Protein AF-A0A831M5L4-F1 (afdb_monomer)

Mean predicted aligned error: 10.12 Å

Radius of gyration: 28.24 Å; Cα contacts (8 Å, |Δi|>4): 561; chains: 1; bounding box: 75×57×78 Å

Sequence (364 aa):
MGEDRDRFRRRAATGAALALAFAATWIALSLTDDRPGWLTVWAPEAAAVGRPLEVRVRLGGSIEATEINCTLHRANSERKGWGFLSSSGPSRPAAGGETHVFLFDVPEREDTAYAFALVFLSPTGSWGQATRAATAKYIPVVGATEAPSSALQRTRVYRYPTPAEEVRRRSKARPAGPRKGPSAWIHPALAALLLAGAALCVANGVRERAAGLPPGGAGERAAWLALAAVMAAGAVFELAGIAGRFASWARQMAEARGVYELRRPVQKGLMAAAAAASLGLFLLFMRSVRRPGPHRALWWTGIGVAAYTAVSFVSVVSFHAVDVARSLAWHGLSPVDAVRGAGAAVAFSGTLASLLGKARRRAT

pLDDT: mean 82.8, std 13.37, range [49.25, 98.31]

Solvent-accessible surface area (backbone atoms only — not comparable to full-atom values): 18856 Å² total; per-residue (Å²): 120,68,66,61,53,55,52,48,52,51,51,51,50,51,52,49,52,38,50,49,51,23,50,53,50,46,49,54,59,52,72,67,52,68,50,58,80,59,50,48,42,27,30,35,75,36,39,25,32,80,37,79,40,60,36,38,38,32,34,27,78,87,48,73,88,28,14,33,34,55,34,36,28,31,17,26,86,86,70,42,79,73,43,87,66,35,62,48,68,79,50,40,84,35,55,42,59,41,72,48,80,37,53,28,66,33,74,84,56,89,69,52,36,22,34,30,45,40,38,33,33,11,82,80,40,42,69,82,56,25,79,45,35,31,31,42,54,77,22,42,45,44,58,65,86,54,84,52,57,80,62,67,37,83,46,56,58,39,58,38,83,26,53,61,53,47,50,54,48,56,71,65,44,66,78,81,60,78,79,71,58,75,42,84,60,54,41,54,51,50,19,52,45,22,40,52,27,16,53,39,18,42,52,50,26,51,51,51,62,75,65,69,58,61,86,82,46,58,61,56,32,52,50,28,43,50,52,16,53,52,27,40,52,49,17,51,41,39,67,66,48,43,52,61,54,50,36,51,49,53,50,51,56,29,52,75,65,64,38,56,77,56,39,59,69,53,45,47,48,52,49,26,50,49,54,26,48,51,49,46,52,49,50,51,51,55,60,74,54,74,60,71,60,97,49,42,27,62,51,41,20,51,51,9,48,51,46,22,51,50,50,53,49,59,60,35,73,62,41,73,69,54,54,50,43,47,68,57,45,57,97,43,44,20,60,62,57,50,50,30,46,50,13,40,49,40,17,26,52,14,33,50,51,44,51,52,56,54,53,54,66,73,77,110

Structure (mmCIF, N/CA/C/O backbone):
data_AF-A0A831M5L4-F1
#
_entry.id   AF-A0A831M5L4-F1
#
loop_
_atom_site.group_PDB
_atom_site.id
_atom_site.type_symbol
_atom_site.label_atom_id
_atom_site.label_alt_id
_atom_site.label_comp_id
_atom_site.label_asym_id
_atom_site.label_entity_id
_atom_site.label_seq_id
_atom_site.pdbx_PDB_ins_code
_atom_site.Cartn_x
_atom_site.Cartn_y
_atom_site.Cartn_z
_atom_site.occupancy
_atom_site.B_iso_or_equiv
_atom_site.auth_seq_id
_atom_site.auth_comp_id
_atom_site.auth_asym_id
_atom_site.auth_atom_id
_atom_site.pdbx_PDB_model_num
ATOM 1 N N . MET A 1 1 ? 33.345 -32.756 -19.168 1.00 66.62 1 MET A N 1
ATOM 2 C CA . MET A 1 1 ? 32.847 -32.752 -17.768 1.00 66.62 1 MET A CA 1
ATOM 3 C C . MET A 1 1 ? 32.861 -31.371 -17.084 1.00 66.62 1 MET A C 1
ATOM 5 O O . MET A 1 1 ? 31.976 -31.114 -16.278 1.00 66.62 1 MET A O 1
ATOM 9 N N . GLY A 1 2 ? 33.813 -30.465 -17.369 1.00 78.81 2 GLY A N 1
ATOM 10 C CA . GLY A 1 2 ? 33.863 -29.130 -16.732 1.00 78.81 2 GLY A CA 1
ATOM 11 C C . GLY A 1 2 ? 32.751 -28.153 -17.154 1.00 78.81 2 GLY A C 1
ATOM 12 O O . GLY A 1 2 ? 32.208 -27.433 -16.319 1.00 78.81 2 GLY A O 1
ATOM 13 N N . GLU A 1 3 ? 32.345 -28.175 -18.426 1.00 74.19 3 GLU A N 1
ATOM 14 C CA . GLU A 1 3 ? 31.381 -27.206 -18.969 1.00 74.19 3 GLU A CA 1
ATOM 15 C C . GLU A 1 3 ? 29.958 -27.367 -18.397 1.00 74.19 3 GLU A C 1
ATOM 17 O O . GLU A 1 3 ? 29.286 -26.372 -18.101 1.00 74.19 3 GLU A O 1
ATOM 22 N N . ASP A 1 4 ? 29.518 -28.607 -18.159 1.00 81.94 4 ASP A N 1
ATOM 23 C CA . ASP A 1 4 ? 28.218 -28.892 -17.539 1.00 81.94 4 ASP A CA 1
ATOM 24 C C . ASP A 1 4 ? 28.169 -28.445 -16.077 1.00 81.94 4 ASP A C 1
ATOM 26 O O . ASP A 1 4 ? 27.183 -27.837 -15.649 1.00 81.94 4 ASP A O 1
ATOM 30 N N . ARG A 1 5 ? 29.263 -28.640 -15.325 1.00 81.00 5 ARG A N 1
ATOM 31 C CA . ARG A 1 5 ? 29.395 -28.131 -13.950 1.00 81.00 5 ARG A CA 1
ATOM 32 C C . ARG A 1 5 ? 29.294 -26.607 -13.906 1.00 81.00 5 ARG A C 1
ATOM 34 O O . ARG A 1 5 ? 28.573 -26.070 -13.065 1.00 81.00 5 ARG A O 1
ATOM 41 N N . ASP A 1 6 ? 29.932 -25.899 -14.833 1.00 71.38 6 ASP A N 1
ATOM 42 C CA . ASP A 1 6 ? 29.866 -24.435 -14.891 1.00 71.38 6 ASP A CA 1
ATOM 43 C C . ASP A 1 6 ? 28.509 -23.908 -15.366 1.00 71.38 6 ASP A C 1
ATOM 45 O O . ASP A 1 6 ? 28.073 -22.821 -14.970 1.00 71.38 6 ASP A O 1
ATOM 49 N N . ARG A 1 7 ? 27.819 -24.644 -16.240 1.00 69.00 7 ARG A N 1
ATOM 50 C CA . ARG A 1 7 ? 26.459 -24.311 -16.678 1.00 69.00 7 ARG A CA 1
ATOM 51 C C . ARG A 1 7 ? 25.465 -24.492 -15.533 1.00 69.00 7 ARG A C 1
ATOM 53 O O . ARG A 1 7 ? 24.635 -23.605 -15.318 1.00 69.00 7 ARG A O 1
ATOM 60 N N . PHE A 1 8 ? 25.597 -25.583 -14.781 1.00 83.88 8 PHE A N 1
ATOM 61 C CA . PHE A 1 8 ? 24.804 -25.866 -13.590 1.00 83.88 8 PHE A CA 1
ATOM 62 C C . PHE A 1 8 ? 25.030 -24.814 -12.498 1.00 83.88 8 PHE A C 1
ATOM 64 O O . PHE A 1 8 ? 24.071 -24.174 -12.073 1.00 83.88 8 PHE A O 1
ATOM 71 N N . ARG A 1 9 ? 26.290 -24.527 -12.133 1.00 80.31 9 ARG A N 1
ATOM 72 C CA . ARG A 1 9 ? 26.647 -23.490 -11.142 1.00 80.31 9 ARG A CA 1
ATOM 73 C C . ARG A 1 9 ? 26.061 -22.124 -11.489 1.00 80.31 9 ARG A C 1
ATOM 75 O O . ARG A 1 9 ? 25.525 -21.439 -10.624 1.00 80.31 9 ARG A O 1
ATOM 82 N N . ARG A 1 10 ? 26.100 -21.737 -12.767 1.00 69.12 10 ARG A N 1
ATOM 83 C CA . ARG A 1 10 ? 25.532 -20.462 -13.229 1.00 69.12 10 ARG A CA 1
ATOM 84 C C . ARG A 1 10 ? 24.006 -20.424 -13.145 1.00 69.12 10 ARG A C 1
ATOM 86 O O . ARG A 1 10 ? 23.463 -19.402 -12.747 1.00 69.12 10 ARG A O 1
ATOM 93 N N . ARG A 1 11 ? 23.315 -21.514 -13.501 1.00 70.75 11 ARG A N 1
ATOM 94 C CA . ARG A 1 11 ? 21.852 -21.616 -13.347 1.00 70.75 11 ARG A CA 1
ATOM 95 C C . ARG A 1 11 ? 21.446 -21.588 -11.873 1.00 70.75 11 ARG A C 1
ATOM 97 O O . ARG A 1 11 ? 20.527 -20.854 -11.529 1.00 70.75 11 ARG A O 1
ATOM 104 N N . ALA A 1 12 ? 22.174 -22.309 -11.021 1.00 81.31 12 ALA A N 1
ATOM 105 C CA . ALA A 1 12 ? 21.965 -22.308 -9.578 1.00 81.31 12 ALA A CA 1
ATOM 106 C C . ALA A 1 12 ? 22.158 -20.905 -8.979 1.00 81.31 12 ALA A C 1
ATOM 108 O O . ALA A 1 12 ? 21.299 -20.441 -8.237 1.00 81.31 12 ALA A O 1
ATOM 109 N N . ALA A 1 13 ? 23.214 -20.184 -9.370 1.00 72.44 13 ALA A N 1
ATOM 110 C CA . ALA A 1 13 ? 23.455 -18.813 -8.918 1.00 72.44 13 ALA A CA 1
ATOM 111 C C . ALA A 1 13 ? 22.344 -17.837 -9.354 1.00 72.44 13 ALA A C 1
ATOM 113 O O . ALA A 1 13 ? 21.891 -17.025 -8.552 1.00 72.44 13 ALA A O 1
ATOM 114 N N . THR A 1 14 ? 21.864 -17.928 -10.601 1.00 67.00 14 THR A N 1
ATOM 115 C CA . THR A 1 14 ? 20.721 -17.123 -11.066 1.00 67.00 14 THR A CA 1
ATOM 116 C C . THR A 1 14 ? 19.445 -17.465 -10.299 1.00 67.00 14 THR A C 1
ATOM 118 O O . THR A 1 14 ? 18.758 -16.556 -9.845 1.00 67.00 14 THR A O 1
ATOM 121 N N . GLY A 1 15 ? 19.147 -18.753 -10.104 1.00 71.94 15 GLY A N 1
ATOM 122 C CA . GLY A 1 15 ? 18.001 -19.190 -9.304 1.00 71.94 15 GLY A CA 1
ATOM 123 C C . GLY A 1 15 ? 18.062 -18.667 -7.867 1.00 71.94 15 GLY A C 1
ATOM 124 O O . GLY A 1 15 ? 17.083 -18.110 -7.378 1.00 71.94 15 GLY A O 1
ATOM 125 N N . ALA A 1 16 ? 19.231 -18.752 -7.226 1.00 78.50 16 ALA A N 1
ATOM 126 C CA . ALA A 1 16 ? 19.455 -18.231 -5.880 1.00 78.50 16 ALA A CA 1
ATOM 127 C C . ALA A 1 16 ? 19.271 -16.706 -5.805 1.00 78.50 16 ALA A C 1
ATOM 129 O O . ALA A 1 16 ? 18.604 -16.219 -4.897 1.00 78.50 16 ALA A O 1
ATOM 130 N N . ALA A 1 17 ? 19.791 -15.947 -6.776 1.00 65.38 17 ALA A N 1
ATOM 131 C CA . ALA A 1 17 ? 19.616 -14.495 -6.825 1.00 65.38 17 ALA A CA 1
ATOM 132 C C . ALA A 1 17 ? 18.136 -14.087 -6.960 1.00 65.38 17 ALA A C 1
ATOM 134 O O . ALA A 1 17 ? 17.686 -13.162 -6.286 1.00 65.38 17 ALA A O 1
ATOM 135 N N . LEU A 1 18 ? 17.366 -14.801 -7.788 1.00 62.22 18 LEU A N 1
ATOM 136 C CA . LEU A 1 18 ? 15.925 -14.578 -7.943 1.00 62.22 18 LEU A CA 1
ATOM 137 C C . LEU A 1 18 ? 15.154 -14.907 -6.659 1.00 62.22 18 LEU A C 1
ATOM 139 O O . LEU A 1 18 ? 14.299 -14.126 -6.242 1.00 62.22 18 LEU A O 1
ATOM 143 N N . ALA A 1 19 ? 15.489 -16.023 -6.006 1.00 71.25 19 ALA A N 1
ATOM 144 C CA . ALA A 1 19 ? 14.887 -16.416 -4.735 1.00 71.25 19 ALA A CA 1
ATOM 145 C C . ALA A 1 19 ? 15.197 -15.408 -3.615 1.00 71.25 19 ALA A C 1
ATOM 147 O O . ALA A 1 19 ? 14.300 -15.035 -2.861 1.00 71.25 19 ALA A O 1
ATOM 148 N N . LEU A 1 20 ? 16.435 -14.905 -3.542 1.00 71.38 20 LEU A N 1
ATOM 149 C CA . LEU A 1 20 ? 16.836 -13.875 -2.580 1.00 71.38 20 LEU A CA 1
ATOM 150 C C . LEU A 1 20 ? 16.114 -12.548 -2.829 1.00 71.38 20 LEU A C 1
ATOM 152 O O . LEU A 1 20 ? 15.620 -11.946 -1.881 1.00 71.38 20 LEU 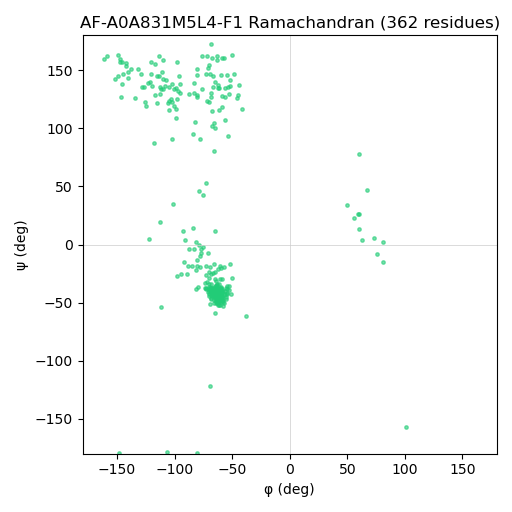A O 1
ATOM 156 N N . ALA A 1 21 ? 16.000 -12.106 -4.085 1.00 62.69 21 ALA A N 1
ATOM 157 C CA . ALA A 1 21 ? 15.259 -10.892 -4.426 1.00 62.69 21 ALA A CA 1
ATOM 158 C C . ALA A 1 21 ? 13.772 -11.011 -4.055 1.00 62.69 21 ALA A C 1
ATOM 160 O O . ALA A 1 21 ? 13.192 -10.074 -3.496 1.00 62.69 21 ALA A O 1
ATOM 161 N N . PHE A 1 22 ? 13.173 -12.180 -4.306 1.00 71.88 22 PHE A N 1
ATOM 162 C CA . PHE A 1 22 ? 11.810 -12.478 -3.884 1.00 71.88 22 PHE A CA 1
ATOM 163 C C . PHE A 1 22 ? 11.675 -12.416 -2.356 1.00 71.88 22 PHE A C 1
ATOM 165 O O . PHE A 1 22 ? 10.830 -11.683 -1.842 1.00 71.88 22 PHE A O 1
ATOM 172 N N . ALA A 1 23 ? 12.536 -13.133 -1.628 1.00 71.88 23 ALA A N 1
ATOM 173 C CA . ALA A 1 23 ? 12.504 -13.208 -0.171 1.00 71.88 23 ALA A CA 1
ATOM 174 C C . ALA A 1 23 ? 12.737 -11.840 0.486 1.00 71.88 23 ALA A C 1
ATOM 176 O O . ALA A 1 23 ? 11.981 -11.453 1.372 1.00 71.88 23 ALA A O 1
ATOM 177 N N . ALA A 1 24 ? 13.724 -11.071 0.019 1.00 65.69 24 ALA A N 1
ATOM 178 C CA . ALA A 1 24 ? 14.010 -9.731 0.523 1.00 65.69 24 ALA A CA 1
ATOM 179 C C . ALA A 1 24 ? 12.817 -8.786 0.323 1.00 65.69 24 ALA A C 1
ATOM 181 O O . ALA A 1 24 ? 12.427 -8.074 1.248 1.00 65.69 24 ALA A O 1
ATOM 182 N N . THR A 1 25 ? 12.185 -8.830 -0.854 1.00 62.31 25 THR A N 1
ATOM 183 C CA . THR A 1 25 ? 10.980 -8.038 -1.142 1.00 62.31 25 THR A CA 1
ATOM 184 C C . THR A 1 25 ? 9.815 -8.468 -0.248 1.00 62.31 25 THR A C 1
ATOM 186 O O . THR A 1 25 ? 9.129 -7.625 0.329 1.00 62.31 25 THR A O 1
ATOM 189 N N . TRP A 1 26 ? 9.608 -9.775 -0.073 1.00 69.62 26 TRP A N 1
ATOM 190 C CA . TRP A 1 26 ? 8.568 -10.317 0.800 1.00 69.62 26 TRP A CA 1
ATOM 191 C C . TRP A 1 26 ? 8.758 -9.904 2.265 1.00 69.62 26 TRP A C 1
ATOM 193 O O . TRP A 1 26 ? 7.798 -9.481 2.917 1.00 69.62 26 TRP A O 1
ATOM 203 N N . ILE A 1 27 ? 9.989 -9.995 2.777 1.00 66.62 27 ILE A N 1
ATOM 204 C CA . ILE A 1 27 ? 10.351 -9.584 4.137 1.00 66.62 27 ILE A CA 1
ATOM 205 C C . ILE A 1 27 ? 10.120 -8.084 4.301 1.00 66.62 27 ILE A C 1
ATOM 207 O O . ILE A 1 27 ? 9.400 -7.695 5.215 1.00 66.62 27 ILE A O 1
ATOM 211 N N . ALA A 1 28 ? 10.630 -7.248 3.393 1.00 64.44 28 ALA A N 1
ATOM 212 C CA . ALA A 1 28 ? 10.426 -5.801 3.444 1.00 64.44 28 ALA A CA 1
ATOM 213 C C . ALA A 1 28 ? 8.932 -5.438 3.489 1.00 64.44 28 ALA A C 1
ATOM 215 O O . ALA A 1 28 ? 8.499 -4.684 4.357 1.00 64.44 28 ALA A O 1
ATOM 216 N N . LEU A 1 29 ? 8.114 -6.055 2.629 1.00 60.94 29 LEU A N 1
ATOM 217 C CA . LEU A 1 29 ? 6.664 -5.841 2.607 1.00 60.94 29 LEU A CA 1
ATOM 218 C C . LEU A 1 29 ? 5.954 -6.367 3.865 1.00 60.94 29 LEU A C 1
ATOM 220 O O . LEU A 1 29 ? 4.847 -5.927 4.189 1.00 60.94 29 LEU A O 1
ATOM 224 N N . SER A 1 30 ? 6.541 -7.342 4.554 1.00 65.56 30 SER A N 1
ATOM 225 C CA . SER A 1 30 ? 6.023 -7.883 5.814 1.00 65.56 30 SER A CA 1
ATOM 226 C C . SER A 1 30 ? 6.401 -7.008 7.004 1.00 65.56 30 SER A C 1
ATOM 228 O O . SER A 1 30 ? 5.547 -6.765 7.846 1.00 65.56 30 SER A O 1
ATOM 230 N N . LEU A 1 31 ? 7.610 -6.443 7.014 1.00 62.97 31 LEU A N 1
ATOM 231 C CA . LEU A 1 31 ? 8.053 -5.464 8.011 1.00 62.97 31 LEU A CA 1
ATOM 232 C C . LEU A 1 31 ? 7.260 -4.153 7.934 1.00 62.97 31 LEU A C 1
ATOM 234 O O . LEU A 1 31 ? 7.058 -3.496 8.948 1.00 62.97 31 LEU A O 1
ATOM 238 N N . THR A 1 32 ? 6.776 -3.779 6.747 1.00 59.44 32 THR A N 1
ATOM 239 C CA . THR A 1 32 ? 5.907 -2.603 6.572 1.00 59.44 32 THR A CA 1
ATOM 240 C C . THR A 1 32 ? 4.424 -2.867 6.863 1.00 59.44 32 THR A C 1
ATOM 242 O O . THR A 1 32 ? 3.613 -1.946 6.762 1.00 59.44 32 THR A O 1
ATOM 245 N N . ASP A 1 33 ? 4.026 -4.110 7.164 1.00 62.62 33 ASP A N 1
ATOM 246 C CA . ASP A 1 33 ? 2.648 -4.425 7.561 1.00 62.62 33 ASP A CA 1
ATOM 247 C C . ASP A 1 33 ? 2.492 -4.010 9.037 1.00 62.62 33 ASP A C 1
ATOM 249 O O . ASP A 1 33 ? 2.807 -4.778 9.939 1.00 62.62 33 ASP A O 1
ATOM 253 N N . ASP A 1 34 ? 2.059 -2.766 9.277 1.00 67.62 34 ASP A N 1
ATOM 254 C CA . ASP A 1 34 ? 1.909 -2.138 10.607 1.00 67.62 34 ASP A CA 1
ATOM 255 C C . ASP A 1 34 ? 0.705 -2.710 11.383 1.00 67.62 34 ASP A C 1
ATOM 257 O O . ASP A 1 34 ? -0.229 -2.006 11.780 1.00 67.62 34 ASP A O 1
ATOM 261 N N . ARG A 1 35 ? 0.662 -4.040 11.509 1.00 78.19 35 ARG A N 1
ATOM 262 C CA . ARG A 1 35 ? -0.364 -4.732 12.278 1.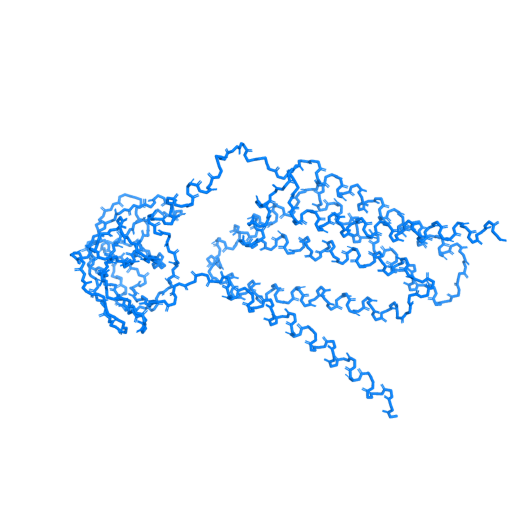00 78.19 35 ARG A CA 1
ATOM 263 C C . ARG A 1 35 ? 0.034 -4.725 13.745 1.00 78.19 35 ARG A C 1
ATOM 265 O O . ARG A 1 35 ? 1.149 -5.133 14.072 1.00 78.19 35 ARG A O 1
ATOM 272 N N . PRO A 1 36 ? -0.876 -4.331 14.641 1.00 87.56 36 PRO A N 1
ATOM 273 C CA . PRO A 1 36 ? -0.603 -4.372 16.062 1.00 87.56 36 PRO A CA 1
ATOM 274 C C . PRO A 1 36 ? -0.453 -5.832 16.508 1.00 87.56 36 PRO A C 1
ATOM 276 O O . PRO A 1 36 ? -1.431 -6.561 16.627 1.00 87.56 36 PRO A O 1
ATOM 279 N N . GLY A 1 37 ? 0.788 -6.262 16.756 1.00 90.06 37 GLY A N 1
ATOM 280 C CA . GLY A 1 37 ? 1.103 -7.592 17.297 1.00 90.06 37 GLY A CA 1
ATOM 281 C C . GLY A 1 37 ? 0.805 -7.737 18.792 1.00 90.06 37 GLY A C 1
ATOM 282 O O . GLY A 1 37 ? 0.991 -8.809 19.358 1.00 90.06 37 GLY A O 1
ATOM 283 N N . TRP A 1 38 ? 0.351 -6.661 19.437 1.00 94.12 38 TRP A N 1
ATOM 284 C CA . TRP A 1 38 ? 0.090 -6.606 20.872 1.00 94.12 38 TRP A CA 1
ATOM 285 C C . TRP A 1 38 ? -1.324 -7.057 21.258 1.00 94.12 38 TRP A C 1
ATOM 287 O O . TRP A 1 38 ? -1.611 -7.133 22.448 1.00 94.12 38 TRP A O 1
ATOM 297 N N . LEU A 1 39 ? -2.200 -7.369 20.294 1.00 96.62 39 LEU A N 1
ATOM 298 C CA . LEU A 1 39 ? -3.527 -7.913 20.578 1.00 96.62 39 LEU A CA 1
ATOM 299 C C . LEU A 1 39 ? -4.045 -8.858 19.484 1.00 96.62 39 LEU A C 1
ATOM 301 O O . LEU A 1 39 ? -3.588 -8.850 18.342 1.00 96.62 39 LEU A O 1
ATOM 305 N N . THR A 1 40 ? -5.060 -9.643 19.825 1.00 97.06 40 THR A N 1
ATOM 306 C CA . THR A 1 40 ? -5.926 -10.357 18.882 1.00 97.06 40 THR A CA 1
ATOM 307 C C . THR A 1 40 ? -7.380 -10.044 19.215 1.00 97.06 40 THR A C 1
ATOM 309 O O . THR A 1 40 ? -7.747 -10.060 20.385 1.00 97.06 40 THR A O 1
ATOM 312 N N . VAL A 1 41 ? -8.204 -9.762 18.200 1.00 97.62 41 VAL A N 1
ATOM 313 C CA . VAL A 1 41 ? -9.649 -9.547 18.372 1.00 97.62 41 VAL A CA 1
ATOM 314 C C . VAL A 1 41 ? -10.428 -10.700 17.753 1.00 97.62 41 VAL A C 1
ATOM 316 O O . VAL A 1 41 ? -10.068 -11.191 16.679 1.00 97.62 41 VAL A O 1
ATOM 319 N N . TRP A 1 42 ? -11.517 -11.090 18.404 1.00 98.31 42 TRP A N 1
ATOM 320 C CA . TRP A 1 42 ? -12.572 -11.911 17.833 1.00 98.31 42 TRP A CA 1
ATOM 321 C C . TRP A 1 42 ? -13.888 -11.147 17.869 1.00 98.31 42 TRP A C 1
ATOM 323 O O . TRP A 1 42 ? -14.210 -10.512 18.872 1.00 98.31 42 TRP A O 1
ATOM 333 N N . ALA A 1 43 ? -14.632 -11.212 16.774 1.00 97.06 43 ALA A N 1
ATOM 334 C CA . ALA A 1 43 ? -15.940 -10.590 16.639 1.00 97.06 43 ALA A CA 1
ATOM 335 C C . ALA A 1 43 ? -16.826 -11.441 15.708 1.00 97.06 43 ALA A C 1
ATOM 337 O O . ALA A 1 43 ? -16.285 -12.239 14.932 1.00 97.06 43 ALA A O 1
ATOM 338 N N . PRO A 1 44 ? -18.157 -11.289 15.771 1.00 96.19 44 PRO A N 1
ATOM 339 C CA . PRO A 1 44 ? -19.088 -11.855 14.804 1.00 96.19 44 PRO A CA 1
ATOM 340 C C . PRO A 1 44 ? -18.825 -11.372 13.376 1.00 96.19 44 PRO A C 1
ATOM 342 O O . PRO A 1 44 ? -18.213 -10.323 13.157 1.00 96.19 44 PRO A O 1
ATOM 345 N N . GLU A 1 45 ? -19.331 -12.118 12.393 1.00 93.94 45 GLU A N 1
ATOM 346 C CA . GLU A 1 45 ? -19.265 -11.710 10.984 1.00 93.94 45 GLU A CA 1
ATOM 347 C C . GLU A 1 45 ? -20.164 -10.515 10.666 1.00 93.94 45 GLU A C 1
ATOM 349 O O . GLU A 1 45 ? -19.825 -9.748 9.772 1.00 93.94 45 GLU A O 1
ATOM 354 N N . ALA A 1 46 ? -21.270 -10.351 11.395 1.00 95.31 46 ALA A N 1
ATOM 355 C CA . ALA A 1 46 ? -22.229 -9.262 11.248 1.00 95.31 46 ALA A CA 1
ATOM 356 C C . ALA A 1 46 ? -22.754 -8.822 12.623 1.00 95.31 46 ALA A C 1
ATOM 358 O O . ALA A 1 46 ? -22.787 -9.607 13.570 1.00 95.31 46 ALA A O 1
ATOM 359 N N . ALA A 1 47 ? -23.175 -7.567 12.722 1.00 96.00 47 ALA A N 1
ATOM 360 C CA . ALA A 1 47 ? -23.816 -6.990 13.895 1.00 96.00 47 ALA A CA 1
ATOM 361 C C . ALA A 1 47 ? -25.278 -6.686 13.555 1.00 96.00 47 ALA A C 1
ATOM 363 O O . ALA A 1 47 ? -25.535 -6.102 12.510 1.00 96.00 47 ALA A O 1
ATOM 364 N N . ALA A 1 48 ? -26.231 -7.047 14.413 1.00 95.81 48 ALA A N 1
ATOM 365 C CA . ALA A 1 48 ? -27.641 -6.727 14.188 1.00 95.81 48 ALA A CA 1
ATOM 366 C C . ALA A 1 48 ? -28.086 -5.551 15.054 1.00 95.81 48 ALA A C 1
ATOM 368 O O . ALA A 1 48 ? -27.745 -5.476 16.237 1.00 95.81 48 ALA A O 1
ATOM 369 N N . VAL A 1 49 ? -28.872 -4.653 14.465 1.00 96.00 49 VAL A N 1
ATOM 370 C CA . VAL A 1 49 ? -29.488 -3.528 15.176 1.00 96.00 49 VAL A CA 1
ATOM 371 C C . VAL A 1 49 ? -30.325 -4.031 16.359 1.00 96.00 49 VAL A C 1
ATOM 373 O O . VAL A 1 49 ? -31.084 -4.992 16.242 1.00 96.00 49 VAL A O 1
ATOM 376 N N . GLY A 1 50 ? -30.172 -3.382 17.515 1.00 94.38 50 GLY A N 1
ATOM 377 C CA . GLY A 1 50 ? -30.895 -3.702 18.749 1.00 94.38 50 GLY A CA 1
ATOM 378 C C . GLY A 1 50 ? -30.439 -4.986 19.450 1.00 94.38 50 GLY A C 1
ATOM 379 O O . GLY A 1 50 ? -31.056 -5.390 20.435 1.00 94.38 50 GLY A O 1
ATOM 380 N N . ARG A 1 51 ? -29.379 -5.648 18.968 1.00 93.56 51 ARG A N 1
ATOM 381 C CA . ARG A 1 51 ? -28.807 -6.849 19.591 1.00 93.56 51 ARG A CA 1
ATOM 382 C C . ARG A 1 51 ? -27.429 -6.554 20.191 1.00 93.56 51 ARG A C 1
ATOM 384 O O . ARG A 1 51 ? -26.693 -5.729 19.644 1.00 93.56 51 ARG A O 1
ATOM 391 N N . PRO A 1 52 ? -27.054 -7.243 21.283 1.00 94.81 52 PRO A N 1
ATOM 392 C CA . PRO A 1 52 ? -25.722 -7.111 21.846 1.00 94.81 52 PRO A CA 1
ATOM 393 C C . PRO A 1 52 ? -24.677 -7.708 20.894 1.00 94.81 52 PRO A C 1
ATOM 395 O O . PRO A 1 52 ? -24.798 -8.846 20.439 1.00 94.81 52 PRO A O 1
ATOM 398 N N . LEU A 1 53 ? -23.630 -6.939 20.618 1.00 96.56 53 LEU A N 1
ATOM 399 C CA . LEU A 1 53 ? -22.446 -7.351 19.876 1.00 96.56 53 LEU A CA 1
ATOM 400 C C . LEU A 1 53 ? -21.327 -7.694 20.861 1.00 96.56 53 LEU A C 1
ATOM 402 O O . LEU A 1 53 ? -20.828 -6.820 21.571 1.00 96.56 53 LEU A O 1
ATOM 406 N N . GLU A 1 54 ? -20.901 -8.956 20.876 1.00 97.50 54 GLU A N 1
ATOM 407 C CA . GLU A 1 54 ? -19.756 -9.400 21.670 1.00 97.50 54 GLU A CA 1
ATOM 408 C C . GLU A 1 54 ? -18.445 -9.234 20.895 1.00 97.50 54 GLU A C 1
ATOM 410 O O . GLU A 1 54 ? -18.301 -9.704 19.770 1.00 97.50 54 GLU A O 1
ATOM 415 N N . VAL A 1 55 ? -17.452 -8.607 21.517 1.00 97.94 55 VAL A N 1
ATOM 416 C CA . VAL A 1 55 ? -16.087 -8.497 21.000 1.00 97.94 55 VAL A CA 1
ATOM 417 C C . VAL A 1 55 ? -15.129 -9.021 22.059 1.00 97.94 55 VAL A C 1
ATOM 419 O O . VAL A 1 55 ? -15.083 -8.511 23.178 1.00 97.94 55 VAL A O 1
ATOM 422 N N . ARG A 1 56 ? -14.320 -10.023 21.708 1.00 98.31 56 ARG A N 1
ATOM 423 C CA . ARG A 1 56 ? -13.258 -10.535 22.584 1.00 98.31 56 ARG A CA 1
ATOM 424 C C . ARG A 1 56 ? -11.919 -9.973 22.163 1.00 98.31 56 ARG A C 1
ATOM 426 O O . ARG A 1 56 ? -11.569 -10.020 20.988 1.00 98.31 56 ARG A O 1
ATOM 433 N N . VAL A 1 57 ? -11.143 -9.501 23.124 1.00 98.12 57 VAL A N 1
ATOM 434 C CA . VAL A 1 57 ? -9.802 -8.967 22.897 1.00 98.12 57 VAL A CA 1
ATOM 435 C C . VAL A 1 57 ? -8.831 -9.714 23.787 1.00 98.12 57 VAL A C 1
ATOM 437 O O . VAL A 1 57 ? -8.945 -9.651 25.003 1.00 98.12 57 VAL A O 1
ATOM 440 N N . ARG A 1 58 ? -7.854 -10.390 23.189 1.00 97.56 58 ARG A N 1
ATOM 441 C CA . ARG A 1 58 ? -6.735 -10.988 23.917 1.00 97.56 58 ARG A CA 1
ATOM 442 C C . ARG A 1 58 ? -5.501 -10.129 23.753 1.00 97.56 58 ARG A C 1
ATOM 444 O O . ARG A 1 58 ? -5.088 -9.866 22.622 1.00 97.56 58 ARG A O 1
ATOM 451 N N . LEU A 1 59 ? -4.906 -9.731 24.864 1.00 96.88 59 LEU A N 1
ATOM 452 C CA . LEU A 1 59 ? -3.666 -8.976 24.889 1.00 96.88 59 LEU A CA 1
ATOM 453 C C . LEU A 1 59 ? -2.456 -9.903 24.704 1.00 96.88 59 LEU A C 1
ATOM 455 O O . LEU A 1 59 ? -2.454 -11.061 25.120 1.00 96.88 59 LEU A O 1
ATOM 459 N N . GLY A 1 60 ? -1.419 -9.400 24.036 1.00 93.25 60 GLY A N 1
ATOM 460 C CA . GLY A 1 60 ? -0.129 -10.076 23.896 1.00 93.25 60 GLY A CA 1
ATOM 461 C C . GLY A 1 60 ? 0.623 -10.164 25.228 1.00 93.25 60 GLY A C 1
ATOM 462 O O . GLY A 1 60 ? 0.209 -9.575 26.219 1.00 93.25 60 GLY A O 1
ATOM 463 N N . GLY A 1 61 ? 1.738 -10.899 25.260 1.00 83.31 61 GLY A N 1
ATOM 464 C CA . GLY A 1 61 ? 2.432 -11.234 26.514 1.00 83.31 61 GLY A CA 1
ATOM 465 C C . GLY A 1 61 ? 3.102 -10.065 27.252 1.00 83.31 61 GLY A C 1
ATOM 466 O O . GLY A 1 61 ? 3.249 -10.140 28.464 1.00 83.31 61 GLY A O 1
ATOM 467 N N . SER A 1 62 ? 3.485 -8.984 26.566 1.00 82.50 62 SER A N 1
ATOM 468 C CA . SER A 1 62 ? 4.135 -7.815 27.182 1.00 82.50 62 SER A CA 1
ATOM 469 C C . SER A 1 62 ? 3.291 -6.546 27.018 1.00 82.50 62 SER A C 1
ATOM 471 O O . SER A 1 62 ? 3.438 -5.774 26.063 1.00 82.50 62 SER A O 1
ATOM 473 N N . ILE A 1 63 ? 2.384 -6.333 27.970 1.00 87.19 63 ILE A N 1
ATOM 474 C CA . ILE A 1 63 ? 1.612 -5.097 28.123 1.00 87.19 63 ILE A CA 1
ATOM 475 C C . ILE A 1 63 ? 1.981 -4.470 29.466 1.00 87.19 63 ILE A C 1
ATOM 477 O O . ILE A 1 63 ? 1.982 -5.150 30.487 1.00 87.19 63 ILE A O 1
ATOM 481 N N . GLU A 1 64 ? 2.332 -3.186 29.447 1.00 86.06 64 GLU A N 1
ATOM 482 C CA . GLU A 1 64 ? 2.546 -2.404 30.666 1.00 86.06 64 GLU A CA 1
ATOM 483 C C . GLU A 1 64 ? 1.219 -2.245 31.416 1.00 86.06 64 GLU A C 1
ATOM 485 O O . GLU A 1 64 ? 0.168 -2.113 30.780 1.00 86.06 64 GLU A O 1
ATOM 490 N N . ALA A 1 65 ? 1.274 -2.239 32.752 1.00 79.44 65 ALA A N 1
ATOM 491 C CA . ALA A 1 65 ? 0.102 -2.034 33.596 1.00 79.44 65 ALA A CA 1
ATOM 492 C C . ALA A 1 65 ? -0.575 -0.706 33.224 1.00 79.44 65 ALA A C 1
ATOM 494 O O . ALA A 1 65 ? -0.044 0.380 33.455 1.00 79.44 65 ALA A O 1
ATOM 495 N N . THR A 1 66 ? -1.723 -0.822 32.570 1.00 92.69 66 THR A N 1
ATOM 496 C CA . THR A 1 66 ? -2.517 0.272 32.011 1.00 92.69 66 THR A CA 1
ATOM 497 C C . THR A 1 66 ? -3.986 -0.127 32.078 1.00 92.69 66 THR A C 1
ATOM 499 O O . THR A 1 66 ? -4.324 -1.217 32.531 1.00 92.69 66 THR A O 1
ATOM 502 N N . GLU A 1 67 ? -4.867 0.741 31.609 1.00 97.62 67 GLU A N 1
ATOM 503 C CA . GLU A 1 67 ? -6.277 0.452 31.418 1.00 97.62 67 GLU A CA 1
ATOM 504 C C . GLU A 1 67 ? -6.540 0.104 29.947 1.00 97.62 67 GLU A C 1
ATOM 506 O O . GLU A 1 67 ? -6.083 0.803 29.036 1.00 97.62 67 GLU A O 1
ATOM 511 N N . ILE A 1 68 ? -7.309 -0.955 29.702 1.00 97.81 68 ILE A N 1
ATOM 512 C CA . ILE A 1 68 ? -7.878 -1.285 28.398 1.00 97.81 68 ILE A CA 1
ATOM 513 C C . ILE A 1 68 ? -9.295 -0.730 28.301 1.00 97.81 68 ILE A C 1
ATOM 515 O O . ILE A 1 68 ? -10.110 -0.840 29.220 1.00 97.81 68 ILE A O 1
ATOM 519 N N . ASN A 1 69 ? -9.610 -0.167 27.142 1.00 97.69 69 ASN A N 1
ATOM 520 C CA . ASN A 1 69 ? -10.959 0.245 26.799 1.00 97.69 69 ASN A CA 1
ATOM 521 C C . ASN A 1 69 ? -11.260 -0.133 25.342 1.00 97.69 69 ASN A C 1
ATOM 523 O O . ASN A 1 69 ? -10.363 -0.229 24.496 1.00 97.69 69 ASN A O 1
ATOM 527 N N . CYS A 1 70 ? -12.532 -0.383 25.056 1.00 98.06 70 CYS A N 1
ATOM 528 C CA . CYS A 1 70 ? -13.022 -0.726 23.737 1.00 98.06 70 CYS A CA 1
ATOM 529 C C . CYS A 1 70 ? -14.281 0.091 23.452 1.00 98.06 70 CYS A C 1
ATOM 531 O O . CYS A 1 70 ? -15.244 0.078 24.211 1.00 98.06 70 CYS A O 1
ATOM 533 N N . THR A 1 71 ? -14.290 0.803 22.333 1.00 97.88 71 THR A N 1
ATOM 534 C CA . THR A 1 71 ? -15.452 1.583 21.891 1.00 97.88 71 THR A CA 1
ATOM 535 C C . THR A 1 71 ? -15.907 1.089 20.532 1.00 97.88 71 THR A C 1
ATOM 537 O O . THR A 1 71 ? -15.089 0.659 19.719 1.00 97.88 71 THR A O 1
ATOM 540 N N . LEU A 1 72 ? -17.208 1.133 20.277 1.00 98.00 72 LEU A N 1
ATOM 541 C CA . LEU A 1 72 ? -17.779 0.784 18.988 1.00 98.00 72 LEU A CA 1
ATOM 542 C C . LEU A 1 72 ? -17.970 2.058 18.171 1.00 98.00 72 LEU A C 1
ATOM 544 O O . LEU A 1 72 ? -18.535 3.041 18.653 1.00 98.00 72 LEU A O 1
ATOM 548 N N . HIS A 1 73 ? -17.502 2.035 16.930 1.00 97.69 73 HIS A N 1
ATOM 549 C CA . HIS A 1 73 ? -17.624 3.133 15.976 1.00 97.69 73 HIS A CA 1
ATOM 550 C C . HIS A 1 73 ? -18.388 2.669 14.744 1.00 97.69 73 HIS A C 1
ATOM 552 O O . HIS A 1 73 ? -18.426 1.477 14.445 1.00 97.69 73 HIS A O 1
ATOM 558 N N . ARG A 1 74 ? -18.985 3.617 14.023 1.00 96.19 74 ARG A N 1
ATOM 559 C CA . ARG A 1 74 ? -19.750 3.381 12.795 1.00 96.19 74 ARG A CA 1
ATOM 560 C C . ARG A 1 74 ? -19.037 3.908 11.556 1.00 96.19 74 ARG A C 1
ATOM 562 O O . ARG A 1 74 ? -18.215 4.818 11.650 1.00 96.19 74 ARG A O 1
ATOM 569 N N . ALA A 1 75 ? -19.406 3.373 10.400 1.00 95.25 75 ALA A N 1
ATOM 570 C CA . ALA A 1 75 ? -19.090 3.920 9.088 1.00 95.25 75 ALA A CA 1
ATOM 571 C C . ALA A 1 75 ? -20.242 3.668 8.101 1.00 95.25 75 ALA A C 1
ATOM 573 O O . ALA A 1 75 ? -21.031 2.734 8.271 1.00 95.25 75 ALA A O 1
ATOM 574 N N . ASN A 1 76 ? -20.310 4.492 7.056 1.00 94.38 76 ASN A N 1
ATOM 575 C CA . ASN A 1 76 ? -21.302 4.356 5.991 1.00 94.38 76 ASN A CA 1
ATOM 576 C C . ASN A 1 76 ? -20.923 3.294 4.947 1.00 94.38 76 ASN A C 1
ATOM 578 O O . ASN A 1 76 ? -19.882 2.642 5.058 1.00 94.38 76 ASN A O 1
ATOM 582 N N . SER A 1 77 ? -21.758 3.111 3.921 1.00 89.88 77 SER A N 1
ATOM 583 C CA . SER A 1 77 ? -21.551 2.120 2.850 1.00 89.88 77 SER A CA 1
ATOM 584 C C . SER A 1 77 ? -20.232 2.321 2.086 1.00 89.88 77 SER A C 1
ATOM 586 O O . SER A 1 77 ? -19.604 1.347 1.670 1.00 89.88 77 SER A O 1
ATOM 588 N N . GLU A 1 78 ? -19.752 3.565 1.995 1.00 85.88 78 GLU A N 1
ATOM 589 C CA . GLU A 1 78 ? -18.444 3.929 1.433 1.00 85.88 78 GLU A CA 1
ATOM 590 C C . GLU A 1 78 ? -17.273 3.759 2.419 1.00 85.88 78 GLU A C 1
ATOM 592 O O . GLU A 1 78 ? -16.132 4.099 2.096 1.00 85.88 78 GLU A O 1
ATOM 597 N N . ARG A 1 79 ? -17.531 3.264 3.637 1.00 85.31 79 ARG A N 1
ATOM 598 C CA . ARG A 1 79 ? -16.576 3.167 4.758 1.00 85.31 79 ARG A CA 1
ATOM 599 C C . ARG A 1 79 ? -15.997 4.522 5.192 1.00 85.31 79 ARG A C 1
ATOM 601 O O . ARG A 1 79 ? -14.901 4.593 5.753 1.00 85.31 79 ARG A O 1
ATOM 608 N N . LYS A 1 80 ? -16.742 5.601 4.953 1.00 81.00 80 LYS A N 1
ATOM 609 C CA . LYS A 1 80 ? -16.455 6.978 5.380 1.00 81.00 80 LYS A CA 1
ATOM 610 C C . LYS A 1 80 ? -17.391 7.385 6.525 1.00 81.00 80 LYS A C 1
ATOM 612 O O . LYS A 1 80 ? -18.189 6.581 7.003 1.00 81.00 80 LYS A O 1
ATOM 617 N N . GLY A 1 81 ? -17.262 8.632 6.987 1.00 75.56 81 GLY A N 1
ATOM 618 C CA . GLY A 1 81 ? -18.166 9.209 7.990 1.00 75.56 81 GLY A CA 1
ATOM 619 C C . GLY A 1 81 ? -18.040 8.547 9.361 1.00 75.56 81 GLY A C 1
ATOM 620 O O . GLY A 1 81 ? -19.041 8.153 9.952 1.00 75.56 81 GLY A O 1
ATOM 621 N N . TRP A 1 82 ? -16.805 8.370 9.838 1.00 88.06 82 TRP A N 1
ATOM 622 C CA . TRP A 1 82 ? -16.551 7.676 11.098 1.00 88.06 82 TRP A CA 1
ATOM 623 C C . TRP A 1 82 ? -17.126 8.444 12.283 1.00 88.06 82 TRP A C 1
ATOM 625 O O . TRP A 1 82 ? -17.009 9.667 12.359 1.00 88.06 82 TRP A O 1
ATOM 635 N N . GLY A 1 83 ? -17.708 7.718 13.229 1.00 92.44 83 GLY A N 1
ATOM 636 C CA . GLY A 1 83 ? -18.209 8.315 14.457 1.00 92.44 83 GLY A CA 1
ATOM 637 C C . GLY A 1 83 ? -18.416 7.294 15.559 1.00 92.44 83 GLY A C 1
ATOM 638 O O . GLY A 1 83 ? -18.571 6.103 15.295 1.00 92.44 83 GLY A O 1
ATOM 639 N N . PHE A 1 84 ? -18.454 7.787 16.791 1.00 95.56 84 PHE A N 1
ATOM 640 C CA . PHE A 1 84 ? -18.783 6.984 17.959 1.00 95.56 84 PHE A CA 1
ATOM 641 C C . PHE A 1 84 ? -20.205 6.420 17.842 1.00 95.56 84 PHE A C 1
ATOM 643 O O . PHE A 1 84 ? -21.141 7.142 17.479 1.00 95.56 84 PHE A O 1
ATOM 650 N N . LEU A 1 85 ? -20.347 5.131 18.147 1.00 95.19 85 LEU A N 1
ATOM 651 C CA . LEU A 1 85 ? -21.619 4.419 18.134 1.00 95.19 85 LEU A CA 1
ATOM 652 C C . LEU A 1 85 ? -22.044 4.023 19.551 1.00 95.19 85 LEU A C 1
ATOM 654 O O . LEU A 1 85 ? -23.149 4.367 19.958 1.00 95.19 85 LEU A O 1
ATOM 658 N N . SER A 1 86 ? -21.174 3.334 20.295 1.00 96.38 86 SER A N 1
ATOM 659 C CA . SER A 1 86 ? -21.474 2.835 21.644 1.00 96.38 86 SER A CA 1
ATOM 660 C C . SER A 1 86 ? -20.199 2.566 22.460 1.00 96.38 86 SER A C 1
ATOM 662 O O . SER A 1 86 ? -19.104 2.447 21.906 1.00 96.38 86 SER A O 1
ATOM 664 N N . SER A 1 87 ? -20.332 2.467 23.785 1.00 94.06 87 SER A N 1
ATOM 665 C CA . SER A 1 87 ? -19.253 2.115 24.719 1.00 94.06 87 SER A CA 1
ATOM 666 C C . SER A 1 87 ? -19.560 0.787 25.406 1.00 94.06 87 SER A C 1
ATOM 668 O O . SER A 1 87 ? -20.711 0.525 25.737 1.00 94.06 87 SER A O 1
ATOM 670 N N . SER A 1 88 ? -18.534 -0.020 25.689 1.00 92.81 88 SER A N 1
ATOM 671 C CA . SER A 1 88 ? -18.671 -1.266 26.461 1.00 92.81 88 SER A CA 1
ATOM 672 C C . SER A 1 88 ? -18.645 -1.064 27.982 1.00 92.81 88 SER A C 1
ATOM 674 O O . SER A 1 88 ? -18.421 -2.019 28.732 1.00 92.81 88 SER A O 1
ATOM 676 N N . GLY A 1 89 ? -18.794 0.182 28.439 1.00 94.56 89 GLY A N 1
ATOM 677 C CA . GLY A 1 89 ? -18.740 0.564 29.850 1.00 94.56 89 GLY A CA 1
ATOM 678 C C . GLY A 1 89 ? -17.399 1.187 30.269 1.00 94.56 89 GLY A C 1
ATOM 679 O O . GLY A 1 89 ? -16.702 1.760 29.425 1.00 94.56 89 GLY A O 1
ATOM 680 N N . PRO A 1 90 ? -17.055 1.146 31.572 1.00 96.31 90 PRO A N 1
ATOM 681 C CA . PRO A 1 90 ? -15.811 1.716 32.085 1.00 96.31 90 PRO A CA 1
ATOM 682 C C . PRO A 1 90 ? -14.583 0.944 31.586 1.00 96.31 90 PRO A C 1
ATOM 684 O O . PRO A 1 90 ? -14.682 -0.214 31.160 1.00 96.31 90 PRO A O 1
ATOM 687 N N . SER A 1 91 ? -13.418 1.592 31.656 1.00 96.50 91 SER A N 1
ATOM 688 C CA . SER A 1 91 ? -12.147 0.921 31.393 1.00 96.50 91 SER A CA 1
ATOM 689 C C . SER A 1 91 ? -11.881 -0.180 32.415 1.00 96.50 91 SER A C 1
ATOM 691 O O . SER A 1 91 ? -12.524 -0.253 33.466 1.00 96.50 91 SER A O 1
ATOM 693 N N . ARG A 1 92 ? -10.969 -1.082 32.063 1.00 97.38 92 ARG A N 1
ATOM 694 C CA . ARG A 1 92 ? -10.603 -2.225 32.896 1.00 97.38 92 ARG A CA 1
ATOM 695 C C . ARG A 1 92 ? -9.084 -2.313 32.988 1.00 97.38 92 ARG A C 1
ATOM 697 O O . ARG A 1 92 ? -8.428 -1.993 31.996 1.00 97.38 92 ARG A O 1
ATOM 704 N N . PRO A 1 93 ? -8.523 -2.840 34.085 1.00 96.88 93 PRO A N 1
ATOM 705 C CA . PRO A 1 93 ? -7.100 -3.144 34.148 1.00 96.88 93 PRO A CA 1
ATOM 706 C C . PRO A 1 93 ? -6.676 -4.045 32.981 1.00 96.88 93 PRO A C 1
ATOM 708 O O . PRO A 1 93 ? -7.372 -5.003 32.639 1.00 96.88 93 PRO A O 1
ATOM 711 N N . ALA A 1 94 ? -5.553 -3.713 32.351 1.00 95.38 94 ALA A N 1
ATOM 712 C CA . ALA A 1 94 ? -4.967 -4.454 31.245 1.00 95.38 94 ALA A CA 1
ATOM 713 C C . ALA A 1 94 ? -3.748 -5.241 31.731 1.00 95.38 94 ALA A C 1
ATOM 715 O O . ALA A 1 94 ? -2.781 -4.654 32.223 1.00 95.38 94 ALA A O 1
ATOM 716 N N . ALA A 1 95 ? -3.756 -6.555 31.518 1.00 91.94 95 ALA A N 1
ATOM 717 C CA . ALA A 1 95 ? -2.597 -7.406 31.756 1.00 91.94 95 ALA A CA 1
ATOM 718 C C . ALA A 1 95 ? -2.281 -8.288 30.541 1.00 91.94 95 ALA A C 1
ATOM 720 O O . ALA A 1 95 ? -3.145 -8.690 29.757 1.00 91.94 95 ALA A O 1
ATOM 721 N N . GLY A 1 96 ? -0.988 -8.551 30.344 1.00 93.25 96 GLY A N 1
ATOM 722 C CA . GLY A 1 96 ? -0.506 -9.328 29.208 1.00 93.25 96 GLY A CA 1
ATOM 723 C C . GLY A 1 96 ? -1.049 -10.759 29.214 1.00 93.25 96 GLY A C 1
ATOM 724 O O . GLY A 1 96 ? -1.094 -11.416 30.248 1.00 93.25 96 GLY A O 1
ATOM 725 N N . GLY A 1 97 ? -1.454 -11.258 28.047 1.00 92.31 97 GLY A N 1
ATOM 726 C CA . GLY A 1 97 ? -2.011 -12.605 27.886 1.00 92.31 97 GLY A CA 1
ATOM 727 C C . GLY A 1 97 ? -3.494 -12.749 28.246 1.00 92.31 97 GLY A C 1
ATOM 728 O O . GLY A 1 97 ? -4.103 -13.741 27.824 1.00 92.31 97 GLY A O 1
ATOM 729 N N . GLU A 1 98 ? -4.081 -11.777 28.951 1.00 94.75 98 GLU A N 1
ATOM 730 C CA . GLU A 1 98 ? -5.487 -11.797 29.357 1.00 94.75 98 GLU A CA 1
ATOM 731 C C . GLU A 1 98 ? -6.447 -11.604 28.184 1.00 94.75 98 GLU A C 1
ATOM 733 O O . GLU A 1 98 ? -6.109 -11.030 27.144 1.00 94.75 98 GLU A O 1
ATOM 738 N N . THR A 1 99 ? -7.667 -12.117 28.356 1.00 97.38 99 THR A N 1
ATOM 739 C CA . THR A 1 99 ? -8.767 -11.951 27.404 1.00 97.38 99 THR A CA 1
ATOM 740 C C . THR A 1 99 ? -9.887 -11.146 28.046 1.00 97.38 99 THR A C 1
ATOM 742 O O . THR A 1 99 ? -10.455 -11.559 29.051 1.00 97.38 99 THR A O 1
ATOM 745 N N . HIS A 1 100 ? -10.240 -10.026 27.426 1.00 97.69 100 HIS A N 1
ATOM 746 C CA . HIS A 1 100 ? -11.330 -9.152 27.836 1.00 97.69 100 HIS A CA 1
ATOM 747 C C . HIS A 1 100 ? -12.528 -9.341 26.902 1.00 97.69 100 HIS A C 1
ATOM 749 O O . HIS A 1 100 ? -12.372 -9.393 25.679 1.00 97.69 100 HIS A O 1
ATOM 755 N N . VAL A 1 101 ? -13.726 -9.430 27.478 1.00 98.12 101 VAL A N 1
ATOM 756 C CA . VAL A 1 101 ? -14.992 -9.525 26.739 1.00 98.12 101 VAL A CA 1
ATOM 757 C C . VAL A 1 101 ? -15.726 -8.193 26.833 1.00 98.12 101 VAL A C 1
ATOM 759 O O . VAL A 1 101 ? -16.033 -7.724 27.931 1.00 98.12 101 VAL A O 1
ATOM 762 N N . PHE A 1 102 ? -16.007 -7.585 25.690 1.00 98.00 102 PHE A N 1
ATOM 763 C CA . PHE A 1 102 ? -16.733 -6.329 25.570 1.00 98.00 102 PHE A CA 1
ATOM 764 C C . PHE A 1 102 ? -18.083 -6.594 24.910 1.00 98.00 102 PHE A C 1
ATOM 766 O O . PHE A 1 102 ? -18.142 -7.239 23.867 1.00 98.00 102 PHE A O 1
ATOM 773 N N . LEU A 1 103 ? -19.156 -6.108 25.526 1.00 97.69 103 LEU A N 1
ATOM 774 C CA . LEU A 1 103 ? -20.510 -6.180 24.985 1.00 97.69 103 LEU A CA 1
ATOM 775 C C . LEU A 1 103 ? -20.932 -4.770 24.586 1.00 97.69 103 LEU A C 1
ATOM 777 O O . LEU A 1 103 ? -20.714 -3.828 25.349 1.00 97.69 103 LEU A O 1
ATOM 781 N N . PHE A 1 104 ? -21.506 -4.633 23.397 1.00 97.50 104 PHE A N 1
ATOM 782 C CA . PHE A 1 104 ? -21.978 -3.358 22.870 1.00 97.50 104 PHE A CA 1
ATOM 783 C C . PHE A 1 104 ? -23.427 -3.460 22.438 1.00 97.50 104 PHE A C 1
ATOM 785 O O . PHE A 1 104 ? -23.780 -4.375 21.699 1.00 97.50 104 PHE A O 1
ATOM 792 N N . ASP A 1 105 ? -24.227 -2.462 22.784 1.00 95.69 105 ASP A N 1
ATOM 793 C CA . ASP A 1 105 ? -25.503 -2.251 22.111 1.00 95.69 105 ASP A CA 1
ATOM 794 C C . ASP A 1 105 ? -25.261 -1.619 20.739 1.00 95.69 105 ASP A C 1
ATOM 796 O O . ASP A 1 105 ? -24.479 -0.669 20.610 1.00 95.69 105 ASP A O 1
ATOM 800 N N . VAL A 1 106 ? -25.928 -2.152 19.714 1.00 96.25 106 VAL A N 1
ATOM 801 C CA . VAL A 1 106 ? -25.859 -1.652 18.335 1.00 96.25 106 VAL A CA 1
ATOM 802 C C . VAL A 1 106 ? -27.130 -0.846 18.050 1.00 96.25 106 VAL A C 1
ATOM 804 O O . VAL A 1 106 ? -28.139 -1.429 17.650 1.00 96.25 106 VAL A O 1
ATOM 807 N N . PRO A 1 107 ? -27.138 0.478 18.292 1.00 95.50 107 PRO A N 1
ATOM 808 C CA . PRO A 1 107 ? -28.323 1.290 18.064 1.00 95.50 107 PRO A CA 1
ATOM 809 C C . PRO A 1 107 ? -28.598 1.444 16.569 1.00 95.50 107 PRO A C 1
ATOM 811 O O . PRO A 1 107 ? -27.678 1.469 15.746 1.00 95.50 107 PRO A O 1
ATOM 814 N N . GLU A 1 108 ? -29.869 1.623 16.231 1.00 94.75 108 GLU A N 1
ATOM 815 C CA . GLU A 1 108 ? -30.261 2.033 14.890 1.00 94.75 108 GLU A CA 1
ATOM 816 C C . GLU A 1 108 ? -29.802 3.474 14.642 1.00 94.75 108 GLU A C 1
ATOM 818 O O . GLU A 1 108 ? -30.063 4.373 15.446 1.00 94.75 108 GLU A O 1
ATOM 823 N N . ARG A 1 109 ? -29.078 3.702 13.544 1.00 94.12 109 ARG A N 1
ATOM 824 C CA . ARG A 1 109 ? -28.685 5.039 13.093 1.00 94.12 109 ARG A CA 1
ATOM 825 C C . ARG A 1 109 ? -28.658 5.097 11.581 1.00 94.12 109 ARG A C 1
ATOM 827 O O . ARG A 1 109 ? -28.087 4.210 10.944 1.00 94.12 109 ARG A O 1
ATOM 834 N N . GLU A 1 110 ? -29.169 6.198 11.046 1.00 89.44 110 GLU A N 1
ATOM 835 C CA . GLU A 1 110 ? -29.117 6.501 9.619 1.00 89.44 110 GLU A CA 1
ATOM 836 C C . GLU A 1 110 ? -27.676 6.394 9.085 1.00 89.44 110 GLU A C 1
ATOM 838 O O . GLU A 1 110 ? -26.695 6.710 9.777 1.00 89.44 110 GLU A O 1
ATOM 843 N N . ASP A 1 111 ? -27.557 5.861 7.871 1.00 90.62 111 ASP A N 1
ATOM 844 C CA . ASP A 1 111 ? -26.303 5.597 7.159 1.00 90.62 111 ASP A CA 1
ATOM 845 C C . ASP A 1 111 ? -25.318 4.634 7.840 1.00 90.62 111 ASP A C 1
ATOM 847 O O . ASP A 1 111 ? -24.158 4.555 7.433 1.00 90.62 111 ASP A O 1
ATOM 851 N N . THR A 1 112 ? -25.715 3.881 8.869 1.00 95.69 112 THR A N 1
ATOM 852 C CA . THR A 1 112 ? -24.811 2.909 9.505 1.00 95.69 112 THR A CA 1
ATOM 853 C C . THR A 1 112 ? -24.812 1.592 8.738 1.00 95.69 112 THR A C 1
ATOM 855 O O . THR A 1 112 ? -25.648 0.729 8.971 1.00 95.69 112 THR A O 1
ATOM 858 N N . ALA A 1 113 ? -23.843 1.426 7.837 1.00 95.44 113 ALA A N 1
ATOM 859 C CA . ALA A 1 113 ? -23.655 0.178 7.090 1.00 95.44 113 ALA A CA 1
ATOM 860 C C . ALA A 1 113 ? -22.630 -0.758 7.751 1.00 95.44 113 ALA A C 1
ATOM 862 O O . ALA A 1 113 ? -22.662 -1.971 7.549 1.00 95.44 113 ALA A O 1
ATOM 863 N N . TYR A 1 114 ? -21.700 -0.200 8.530 1.00 97.12 114 TYR A N 1
ATOM 864 C CA . TYR A 1 114 ? -20.655 -0.961 9.205 1.00 97.12 114 TYR A CA 1
ATOM 865 C C . TYR A 1 114 ? -20.398 -0.442 10.617 1.00 97.12 114 TYR A C 1
ATOM 867 O O . TYR A 1 114 ? -20.446 0.763 10.869 1.00 97.12 114 TYR A O 1
ATOM 875 N N . ALA A 1 115 ? -20.014 -1.354 11.503 1.00 97.38 115 ALA A N 1
ATOM 876 C CA . ALA A 1 115 ? -19.467 -1.078 12.819 1.00 97.38 115 ALA A CA 1
ATOM 877 C C . ALA A 1 115 ? -18.026 -1.597 12.920 1.00 97.38 115 ALA A C 1
ATOM 879 O O . ALA A 1 115 ? -17.625 -2.509 12.199 1.00 97.38 115 ALA A O 1
ATOM 880 N N . PHE A 1 116 ? -17.215 -1.025 13.800 1.00 97.62 116 PHE A N 1
ATOM 881 C CA . PHE A 1 116 ? -15.881 -1.539 14.098 1.00 97.62 116 PHE A CA 1
ATOM 882 C C . PHE A 1 116 ? -15.469 -1.184 15.524 1.00 97.62 116 PHE A C 1
ATOM 884 O O . PHE A 1 116 ? -15.765 -0.100 16.026 1.00 97.62 116 PHE A O 1
ATOM 891 N N . ALA A 1 117 ? -14.772 -2.109 16.179 1.00 97.88 117 ALA A N 1
ATOM 892 C CA . ALA A 1 117 ? -14.239 -1.898 17.517 1.00 97.88 117 ALA A CA 1
ATOM 893 C C . ALA A 1 117 ? -12.928 -1.102 17.452 1.00 97.88 117 ALA A C 1
ATOM 895 O O . ALA A 1 117 ? -12.003 -1.503 16.745 1.00 97.88 117 ALA A O 1
ATOM 896 N N . LEU A 1 118 ? -12.838 -0.008 18.206 1.00 97.81 118 LEU A N 1
ATOM 897 C CA . LEU A 1 118 ? -11.603 0.705 18.525 1.00 97.81 118 LEU A CA 1
ATOM 898 C C . LEU A 1 118 ? -11.146 0.273 19.920 1.00 97.81 118 LEU A C 1
ATOM 900 O O . LEU A 1 118 ? -11.752 0.651 20.922 1.00 97.81 118 LEU A O 1
ATOM 904 N N . VAL A 1 119 ? -10.067 -0.503 19.964 1.00 97.81 119 VAL A N 1
ATOM 905 C CA . VAL A 1 119 ? -9.403 -0.958 21.188 1.00 97.81 119 VAL A CA 1
ATOM 906 C C . VAL A 1 119 ? -8.226 -0.037 21.467 1.00 97.81 119 VAL A C 1
ATOM 908 O O . VAL A 1 119 ? -7.408 0.210 20.577 1.00 97.81 119 VAL A O 1
ATOM 911 N N . PHE A 1 120 ? -8.092 0.438 22.699 1.00 97.50 120 PHE A N 1
ATOM 912 C CA . PHE A 1 120 ? -6.938 1.234 23.097 1.00 97.50 120 PHE A CA 1
ATOM 913 C C . PHE A 1 120 ? -6.485 0.930 24.520 1.00 97.50 120 PHE A C 1
ATOM 915 O O . PHE A 1 120 ? -7.257 0.447 25.347 1.00 97.50 120 PHE A O 1
ATOM 922 N N . LEU A 1 121 ? -5.209 1.218 24.768 1.00 97.50 121 LEU A N 1
ATOM 923 C CA . LEU A 1 121 ? -4.607 1.215 26.094 1.00 97.50 121 LEU A CA 1
ATOM 924 C C . LEU A 1 121 ? -4.325 2.654 26.504 1.00 97.50 121 LEU A C 1
ATOM 926 O O . LEU A 1 121 ? -3.809 3.432 25.694 1.00 97.50 121 LEU A O 1
ATOM 930 N N . SER A 1 122 ? -4.636 3.008 27.744 1.00 96.75 122 SER A N 1
ATOM 931 C CA . SER A 1 122 ? -4.264 4.298 28.320 1.00 96.75 122 SER A CA 1
ATOM 932 C C . SER A 1 122 ? -4.004 4.185 29.822 1.00 96.75 122 SER A C 1
ATOM 934 O O . SER A 1 122 ? -4.516 3.273 30.460 1.00 96.75 122 SER A O 1
ATOM 936 N N . PRO A 1 123 ? -3.227 5.093 30.431 1.00 96.50 123 PRO A N 1
ATOM 937 C CA . PRO A 1 123 ? -2.972 5.043 31.872 1.00 96.50 123 PRO A CA 1
ATOM 938 C C . PRO A 1 123 ? -4.219 5.279 32.739 1.00 96.50 123 PRO A C 1
ATOM 940 O O . PRO A 1 123 ? -4.238 4.883 33.895 1.00 96.50 123 PRO A O 1
ATOM 943 N N . THR A 1 124 ? -5.242 5.949 32.200 1.00 95.75 124 THR A N 1
ATOM 944 C CA . THR A 1 124 ? -6.430 6.411 32.949 1.00 95.75 124 THR A CA 1
ATOM 945 C C . THR A 1 124 ? -7.751 5.879 32.397 1.00 95.75 124 THR A C 1
ATOM 947 O O . THR A 1 124 ? -8.817 6.337 32.795 1.00 95.75 124 THR A O 1
ATOM 950 N N . GLY A 1 125 ? -7.710 5.007 31.389 1.00 95.38 125 GLY A N 1
ATOM 951 C CA . GLY A 1 125 ? -8.900 4.562 30.658 1.00 95.38 125 GLY A CA 1
ATOM 952 C C . GLY A 1 125 ? -9.462 5.585 29.661 1.00 95.38 125 GLY A C 1
ATOM 953 O O . GLY A 1 125 ? -10.335 5.246 28.859 1.00 95.38 125 GLY A O 1
ATOM 954 N N . SER A 1 126 ? -8.943 6.821 29.654 1.00 95.69 126 SER A N 1
ATOM 955 C CA . SER A 1 126 ? -9.366 7.899 28.752 1.00 95.69 126 SER A CA 1
ATOM 956 C C . SER A 1 126 ? -8.689 7.826 27.381 1.00 95.69 126 SER A C 1
ATOM 958 O O . SER A 1 126 ? -7.479 7.604 27.285 1.00 95.69 126 SER A O 1
ATOM 960 N N . TRP A 1 127 ? -9.456 8.082 26.313 1.00 95.25 127 TRP A N 1
ATOM 961 C CA . TRP A 1 127 ? -8.949 8.133 24.935 1.00 95.25 127 TRP A CA 1
ATOM 962 C C . TRP A 1 127 ? -7.873 9.206 24.744 1.00 95.25 127 TRP A C 1
ATOM 964 O O . TRP A 1 127 ? -6.873 8.959 24.074 1.00 95.25 127 TRP A O 1
ATOM 974 N N . GLY A 1 128 ? -8.028 10.379 25.372 1.00 96.06 128 GLY A N 1
ATOM 975 C CA . GLY A 1 128 ? -7.093 11.505 25.230 1.00 96.06 128 GLY A CA 1
ATOM 976 C C . GLY A 1 128 ? -5.657 11.182 25.659 1.00 96.06 128 GLY A C 1
ATOM 977 O O . GLY A 1 128 ? -4.721 11.845 25.220 1.00 96.06 128 GLY A O 1
ATOM 978 N N . GLN A 1 129 ? -5.484 10.138 26.472 1.00 96.50 129 GLN A N 1
ATOM 979 C CA . GLN A 1 129 ? -4.198 9.652 26.968 1.00 96.50 129 GLN A CA 1
ATOM 980 C C . GLN A 1 129 ? -3.834 8.269 26.405 1.00 96.50 129 GLN A C 1
ATOM 982 O O . GLN A 1 129 ? -3.005 7.564 26.980 1.00 96.50 129 GLN A O 1
ATOM 987 N N . ALA A 1 130 ? -4.454 7.850 25.298 1.00 96.62 130 ALA A N 1
ATOM 988 C CA . ALA A 1 130 ? -4.152 6.569 24.675 1.00 96.62 130 ALA A CA 1
ATOM 989 C C . ALA A 1 130 ? -2.674 6.476 24.264 1.00 96.62 130 ALA A C 1
ATOM 991 O O . ALA A 1 130 ? -2.148 7.329 23.545 1.00 96.62 130 ALA A O 1
ATOM 992 N N . THR A 1 131 ? -2.014 5.405 24.699 1.00 95.81 131 THR A N 1
ATOM 993 C CA . THR A 1 131 ? -0.616 5.088 24.371 1.00 95.81 131 THR A CA 1
ATOM 994 C C . THR A 1 131 ? -0.520 4.085 23.227 1.00 95.81 131 THR A C 1
ATOM 996 O O . THR A 1 131 ? 0.451 4.102 22.472 1.00 95.81 131 THR A O 1
ATOM 999 N N . ARG A 1 132 ? -1.545 3.242 23.045 1.00 95.75 132 ARG A N 1
ATOM 1000 C CA . ARG A 1 132 ? -1.691 2.324 21.906 1.00 95.75 132 ARG A CA 1
ATOM 1001 C C . ARG A 1 132 ? -3.146 2.281 21.464 1.00 95.75 132 ARG A C 1
ATOM 1003 O O . ARG A 1 132 ? -4.034 2.293 22.309 1.00 95.75 132 ARG A O 1
ATOM 1010 N N . ALA A 1 133 ? -3.389 2.181 20.160 1.00 96.75 133 ALA A N 1
ATOM 1011 C CA . ALA A 1 133 ? -4.735 2.046 19.618 1.00 96.75 133 ALA A CA 1
ATOM 1012 C C . ALA A 1 133 ? -4.763 1.151 18.372 1.00 96.75 133 ALA A C 1
ATOM 1014 O O . ALA A 1 133 ? -3.815 1.103 17.580 1.00 96.75 133 ALA A O 1
ATOM 1015 N N . ALA A 1 134 ? -5.860 0.418 18.212 1.00 96.81 134 ALA A N 1
ATOM 1016 C CA . ALA A 1 134 ? -6.099 -0.468 17.087 1.00 96.81 134 ALA A CA 1
ATOM 1017 C C . ALA A 1 134 ? -7.591 -0.560 16.765 1.00 96.81 134 ALA A C 1
ATOM 1019 O O . ALA A 1 134 ? -8.424 -0.577 17.666 1.00 96.81 134 ALA A O 1
ATOM 1020 N N . THR A 1 135 ? -7.927 -0.683 15.485 1.00 96.81 135 THR A N 1
ATOM 1021 C CA . THR A 1 135 ? -9.293 -0.961 15.037 1.00 96.81 135 THR A CA 1
ATOM 1022 C C . THR A 1 135 ? -9.427 -2.381 14.518 1.00 96.81 135 THR A C 1
ATOM 1024 O O . THR A 1 135 ? -8.539 -2.901 13.839 1.00 96.81 135 THR A O 1
ATOM 1027 N N . ALA A 1 136 ? -10.552 -3.019 14.819 1.00 96.50 136 ALA A N 1
ATOM 1028 C CA . ALA A 1 136 ? -10.960 -4.250 14.163 1.00 96.50 136 ALA A CA 1
ATOM 1029 C C . ALA A 1 136 ? -11.419 -3.979 12.718 1.00 96.50 136 ALA A C 1
ATOM 1031 O O . ALA A 1 136 ? -11.752 -2.850 12.348 1.00 96.50 136 ALA A O 1
ATOM 1032 N N . 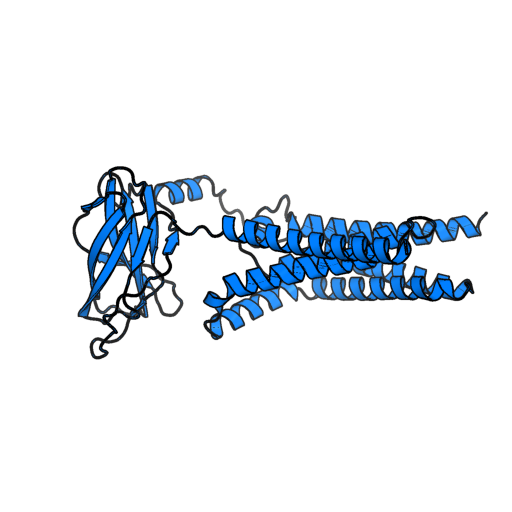LYS A 1 137 ? -11.465 -5.030 11.895 1.00 94.56 137 LYS A N 1
ATOM 1033 C CA . LYS A 1 137 ? -12.128 -4.999 10.584 1.00 94.56 137 LYS A CA 1
ATOM 1034 C C . LYS A 1 137 ? -13.583 -4.538 10.734 1.00 94.56 137 LYS A C 1
ATOM 1036 O O . LYS A 1 137 ? -14.242 -4.900 11.704 1.00 94.56 137 LYS A O 1
ATOM 1041 N N . TYR A 1 138 ? -14.077 -3.810 9.733 1.00 95.44 138 TYR A N 1
ATOM 1042 C CA . TYR A 1 138 ? -15.496 -3.491 9.594 1.00 95.44 138 TYR A CA 1
ATOM 1043 C C . TYR A 1 138 ? -16.370 -4.749 9.650 1.00 95.44 138 TYR A C 1
ATOM 1045 O O . TYR A 1 138 ? -16.137 -5.711 8.912 1.00 95.44 138 TYR A O 1
ATOM 1053 N N . ILE A 1 139 ? -17.379 -4.681 10.506 1.00 96.12 139 ILE A N 1
ATOM 1054 C CA . ILE A 1 139 ? -18.446 -5.650 10.717 1.00 96.12 139 ILE A CA 1
ATOM 1055 C C . ILE A 1 139 ? -19.695 -5.046 10.059 1.00 96.12 139 ILE A C 1
ATOM 1057 O O . ILE A 1 139 ? -20.110 -3.963 10.475 1.00 96.12 139 ILE A O 1
ATOM 1061 N N . PRO A 1 140 ? -20.263 -5.656 9.007 1.00 96.19 140 PRO A N 1
ATOM 1062 C CA . PRO A 1 140 ? -21.540 -5.237 8.439 1.00 96.19 140 PRO A CA 1
ATOM 1063 C C . PRO A 1 140 ? -22.618 -5.125 9.517 1.00 96.19 140 PRO A C 1
ATOM 1065 O O . PRO A 1 140 ? -22.721 -6.001 10.378 1.00 96.19 140 PRO A O 1
ATOM 1068 N N . VAL A 1 141 ? -23.401 -4.051 9.463 1.00 96.12 141 VAL A N 1
ATOM 1069 C CA . VAL A 1 141 ? -24.578 -3.875 10.316 1.00 96.12 141 VAL A CA 1
ATOM 1070 C C . VAL A 1 141 ? -25.811 -4.276 9.518 1.00 96.12 141 VAL A C 1
ATOM 1072 O O . VAL A 1 141 ? -26.026 -3.772 8.418 1.00 96.12 141 VAL A O 1
ATOM 1075 N N . VAL A 1 142 ? -26.592 -5.199 10.068 1.00 95.38 142 VAL A N 1
ATOM 1076 C CA . VAL A 1 142 ? -27.816 -5.739 9.471 1.00 95.38 142 VAL A CA 1
ATOM 1077 C C . VAL A 1 142 ? -29.048 -5.345 10.283 1.00 95.38 142 VAL A C 1
ATOM 1079 O O . VAL A 1 142 ? -28.943 -4.938 11.446 1.00 95.38 142 VAL A O 1
ATOM 1082 N N . GLY A 1 143 ? -30.225 -5.450 9.665 1.00 92.75 143 GLY A N 1
ATOM 1083 C CA . GLY A 1 143 ? -31.498 -5.126 10.307 1.00 92.75 143 GLY A CA 1
ATOM 1084 C C . GLY A 1 143 ? -31.813 -6.026 11.508 1.00 92.75 143 GLY A C 1
ATOM 1085 O O . GLY A 1 143 ? -31.301 -7.136 11.627 1.00 92.75 143 GLY A O 1
ATOM 1086 N N . ALA A 1 144 ? -32.694 -5.558 12.396 1.00 88.00 144 ALA A N 1
ATOM 1087 C CA . ALA A 1 144 ? -33.030 -6.238 13.654 1.00 88.00 144 ALA A CA 1
ATOM 1088 C C . ALA A 1 144 ? -33.675 -7.631 13.485 1.00 88.00 144 ALA A C 1
ATOM 1090 O O . ALA A 1 144 ? -33.668 -8.440 14.416 1.00 88.00 144 ALA A O 1
ATOM 1091 N N . THR A 1 145 ? -34.257 -7.903 12.314 1.00 84.38 145 THR A N 1
ATOM 1092 C CA . THR A 1 145 ? -34.914 -9.172 11.968 1.00 84.38 145 THR A CA 1
ATOM 1093 C C . THR A 1 145 ? -33.945 -10.235 11.460 1.00 84.38 145 THR A C 1
ATOM 1095 O O . THR A 1 145 ? -34.284 -11.418 11.483 1.00 84.38 145 THR A O 1
ATOM 1098 N N . GLU A 1 146 ? -32.744 -9.851 11.024 1.00 81.44 146 GLU A N 1
ATOM 1099 C CA . GLU A 1 146 ? -31.717 -10.804 10.622 1.00 81.44 146 GLU A CA 1
ATOM 1100 C C . GLU A 1 146 ? -31.006 -11.346 11.863 1.00 81.44 146 GLU A C 1
ATOM 1102 O O . GLU A 1 146 ? -30.557 -10.588 12.720 1.00 81.44 146 GLU A O 1
ATOM 1107 N N . ALA A 1 147 ? -30.906 -12.672 11.972 1.00 75.38 147 ALA A N 1
ATOM 1108 C CA . ALA A 1 147 ? -30.141 -13.319 13.029 1.00 75.38 147 ALA A CA 1
ATOM 1109 C C . ALA A 1 147 ? -28.657 -13.341 12.621 1.00 75.38 147 ALA A C 1
ATOM 1111 O O . ALA A 1 147 ? -28.285 -14.132 11.748 1.00 75.38 147 ALA A O 1
ATOM 1112 N N . PRO A 1 148 ? -27.789 -12.500 13.213 1.00 76.38 148 PRO A N 1
ATOM 1113 C CA . PRO A 1 148 ? -26.376 -12.548 12.896 1.00 76.38 148 PRO A CA 1
ATOM 1114 C C . PRO A 1 148 ? -25.792 -13.848 13.454 1.00 76.38 148 PRO A C 1
ATOM 1116 O O . PRO A 1 148 ? -26.192 -14.328 14.518 1.00 76.38 148 PRO A O 1
ATOM 1119 N N . SER A 1 149 ? -24.806 -14.408 12.756 1.00 77.56 149 SER A N 1
ATOM 1120 C CA . SER A 1 149 ? -24.015 -15.505 13.310 1.00 77.56 149 SER A CA 1
ATOM 1121 C C . SER A 1 149 ? -23.347 -15.039 14.604 1.00 77.56 149 SER A C 1
ATOM 1123 O O . SER A 1 149 ? -22.539 -14.114 14.586 1.00 77.56 149 SER A O 1
ATOM 1125 N N . SER A 1 150 ? -23.660 -15.682 15.728 1.00 78.00 150 SER A N 1
ATOM 1126 C CA . SER A 1 150 ? -23.022 -15.409 17.023 1.00 78.00 150 SER A CA 1
ATOM 1127 C C . SER A 1 150 ? -21.620 -16.020 17.135 1.00 78.00 150 SER A C 1
ATOM 1129 O O . SER A 1 150 ? -20.922 -15.805 18.127 1.00 78.00 150 SER A O 1
ATOM 1131 N N . ALA A 1 151 ? -21.182 -16.779 16.124 1.00 91.88 151 ALA A N 1
ATOM 1132 C CA . ALA A 1 151 ? -19.873 -17.406 16.117 1.00 91.88 151 ALA A CA 1
ATOM 1133 C C . ALA A 1 151 ? -18.771 -16.343 16.022 1.00 91.88 151 ALA A C 1
ATOM 1135 O O . ALA A 1 151 ? -18.617 -15.645 15.019 1.00 91.88 151 ALA A O 1
ATOM 1136 N N . LEU A 1 152 ? -17.968 -16.250 17.078 1.00 96.25 152 LEU A N 1
ATOM 1137 C CA . LEU A 1 152 ? -16.830 -15.348 17.121 1.00 96.25 152 LEU A CA 1
ATOM 1138 C C . LEU A 1 152 ? -15.711 -15.848 16.215 1.00 96.25 152 LEU A C 1
ATOM 1140 O O . LEU A 1 152 ? -15.167 -16.937 16.405 1.00 96.25 152 LEU A O 1
ATOM 1144 N N . GLN A 1 153 ? -15.302 -15.003 15.277 1.00 94.62 153 GLN A N 1
ATOM 1145 C CA . GLN A 1 153 ? -14.188 -15.283 14.390 1.00 94.62 153 GLN A CA 1
ATOM 1146 C C . GLN A 1 153 ? -13.034 -14.339 14.669 1.00 94.62 153 GLN A C 1
ATOM 1148 O O . GLN A 1 153 ? -13.220 -13.163 14.985 1.00 94.62 153 GLN A O 1
ATOM 1153 N N . ARG A 1 154 ? -11.810 -14.850 14.519 1.00 95.44 154 ARG A N 1
ATOM 1154 C CA . ARG A 1 154 ? -10.612 -14.021 14.631 1.00 95.44 154 ARG A CA 1
ATOM 1155 C C . ARG A 1 154 ? -10.649 -12.952 13.541 1.00 95.44 154 ARG A C 1
ATOM 1157 O O . ARG A 1 154 ? -10.561 -13.269 12.356 1.00 95.44 154 ARG A O 1
ATOM 1164 N N . THR A 1 155 ? -10.727 -11.689 13.942 1.00 93.25 155 THR A N 1
ATOM 1165 C CA . THR A 1 155 ? -10.797 -10.562 13.015 1.00 93.25 155 THR A CA 1
ATOM 1166 C C . THR A 1 155 ? -9.431 -9.912 12.816 1.00 93.25 155 THR A C 1
ATOM 1168 O O . THR A 1 155 ? -8.512 -10.041 13.632 1.00 93.25 155 THR A O 1
ATOM 1171 N N . ARG A 1 156 ? -9.271 -9.225 11.682 1.00 90.00 156 ARG A N 1
ATOM 1172 C CA . ARG A 1 156 ? -8.064 -8.440 11.409 1.00 90.00 156 ARG A CA 1
ATOM 1173 C C . ARG A 1 156 ? -8.070 -7.183 12.267 1.00 90.00 156 ARG A C 1
ATOM 1175 O O . ARG A 1 156 ? -9.120 -6.599 12.514 1.00 90.00 156 ARG A O 1
ATOM 1182 N N . VAL A 1 157 ? -6.872 -6.767 12.655 1.00 94.12 157 VAL A N 1
ATOM 1183 C CA . VAL A 1 157 ? -6.626 -5.557 13.433 1.00 94.12 157 VAL A CA 1
ATOM 1184 C C . VAL A 1 157 ? -5.697 -4.633 12.661 1.00 94.12 157 VAL A C 1
ATOM 1186 O O . VAL A 1 157 ? -4.741 -5.083 12.022 1.00 94.12 157 VAL A O 1
ATOM 1189 N N . TYR A 1 158 ? -5.985 -3.342 12.718 1.00 91.50 158 TYR A N 1
ATOM 1190 C CA . TYR A 1 158 ? -5.236 -2.289 12.050 1.00 91.50 158 TYR A CA 1
ATOM 1191 C C . TYR A 1 158 ? -4.771 -1.297 13.105 1.00 91.50 158 TYR A C 1
ATOM 1193 O O . TYR A 1 158 ? -5.522 -0.980 14.024 1.00 91.50 158 TYR A O 1
ATOM 1201 N N . ARG A 1 159 ? -3.533 -0.807 13.004 1.00 92.69 159 ARG A N 1
ATOM 1202 C CA . ARG A 1 159 ? -3.072 0.253 13.901 1.00 92.69 159 ARG A CA 1
ATOM 1203 C C . ARG A 1 159 ? -3.931 1.496 13.694 1.00 92.69 159 ARG A C 1
ATOM 1205 O O . ARG A 1 159 ? -4.153 1.915 12.558 1.00 92.69 159 ARG A O 1
ATOM 1212 N N . TYR A 1 160 ? -4.349 2.098 14.797 1.00 93.19 160 TYR A N 1
ATOM 1213 C CA . TYR A 1 160 ? -5.038 3.378 14.804 1.00 93.19 160 TYR A CA 1
ATOM 1214 C C . TYR A 1 160 ? -4.132 4.422 15.472 1.00 93.19 160 TYR A C 1
ATOM 1216 O O . TYR A 1 160 ? -3.493 4.093 16.473 1.00 93.19 160 TYR A O 1
ATOM 1224 N N . PRO A 1 161 ? -3.999 5.642 14.921 1.00 93.12 161 PRO A N 1
ATOM 1225 C CA . PRO A 1 161 ? -3.149 6.655 15.528 1.00 93.12 161 PRO A CA 1
ATOM 1226 C C . PRO A 1 161 ? -3.716 7.109 16.878 1.00 93.12 161 PRO A C 1
ATOM 1228 O O . PRO A 1 161 ? -4.913 7.358 17.001 1.00 93.12 161 PRO A O 1
ATOM 1231 N N . THR A 1 162 ? -2.868 7.238 17.895 1.00 95.50 162 THR A N 1
ATOM 1232 C CA . THR A 1 162 ? -3.300 7.815 19.180 1.00 95.50 162 THR A CA 1
ATOM 1233 C C . THR A 1 162 ? -3.435 9.340 19.082 1.00 95.50 162 THR A C 1
ATOM 1235 O O . THR A 1 162 ? -2.833 9.945 18.189 1.00 95.50 162 THR A O 1
ATOM 1238 N N . PRO A 1 163 ? -4.142 10.017 20.009 1.00 95.00 163 PRO A N 1
ATOM 1239 C CA . PRO A 1 163 ? -4.239 11.479 19.985 1.00 95.00 163 PRO A CA 1
ATOM 1240 C C . PRO A 1 163 ? -2.876 12.177 20.016 1.00 95.00 163 PRO A C 1
ATOM 1242 O O . PRO A 1 163 ? -2.649 13.128 19.272 1.00 95.00 163 PRO A O 1
ATOM 1245 N N . ALA A 1 164 ? -1.927 11.669 20.808 1.00 93.19 164 ALA A N 1
ATOM 1246 C CA . ALA A 1 164 ? -0.565 12.201 20.847 1.00 93.19 164 ALA A CA 1
ATOM 1247 C C . ALA A 1 164 ? 0.164 12.029 19.499 1.00 93.19 164 ALA A C 1
ATOM 1249 O O . ALA A 1 164 ? 0.859 12.940 19.037 1.00 93.19 164 ALA A O 1
ATOM 1250 N N . GLU A 1 165 ? -0.014 10.886 18.829 1.00 92.25 165 GLU A N 1
ATOM 1251 C CA . GLU A 1 165 ? 0.529 10.655 17.488 1.00 92.25 165 GLU A CA 1
ATOM 1252 C C . GLU A 1 165 ? -0.123 11.559 16.439 1.00 92.25 165 GLU A C 1
ATOM 1254 O O . GLU A 1 165 ? 0.577 12.064 15.561 1.00 92.25 165 GLU A O 1
ATOM 1259 N N . GLU A 1 166 ? -1.433 11.797 16.526 1.00 90.69 166 GLU A N 1
ATOM 1260 C CA . GLU A 1 166 ? -2.144 12.726 15.649 1.00 90.69 166 GLU A CA 1
ATOM 1261 C C . GLU A 1 166 ? -1.665 14.162 15.837 1.00 90.69 166 GLU A C 1
ATOM 1263 O O . GLU A 1 166 ? -1.372 14.832 14.847 1.00 90.69 166 GLU A O 1
ATOM 1268 N N . VAL A 1 167 ? -1.511 14.627 17.080 1.00 90.56 167 VAL A N 1
ATOM 1269 C CA . VAL A 1 167 ? -0.953 15.954 17.381 1.00 90.56 167 VAL A CA 1
ATOM 1270 C C . VAL A 1 167 ? 0.464 16.066 16.830 1.00 90.56 167 VAL A C 1
ATOM 1272 O O . VAL A 1 167 ? 0.769 17.027 16.129 1.00 90.56 167 VAL A O 1
ATOM 1275 N N . ARG A 1 168 ? 1.317 15.057 17.051 1.00 89.75 168 ARG A N 1
ATOM 1276 C CA . ARG A 1 168 ? 2.678 15.019 16.495 1.00 89.75 168 ARG A CA 1
ATOM 1277 C C . ARG A 1 168 ? 2.677 14.999 14.968 1.00 89.75 168 ARG A C 1
ATOM 1279 O O . ARG A 1 168 ? 3.547 15.601 14.343 1.00 89.75 168 ARG A O 1
ATOM 1286 N N . ARG A 1 169 ? 1.731 14.295 14.344 1.00 85.19 169 ARG A N 1
ATOM 1287 C CA . ARG A 1 169 ? 1.563 14.292 12.886 1.00 85.19 169 ARG A CA 1
ATOM 1288 C C . ARG A 1 169 ? 1.115 15.655 12.388 1.00 85.19 169 ARG A C 1
ATOM 1290 O O . ARG A 1 169 ? 1.668 16.101 11.398 1.00 85.19 169 ARG A O 1
ATOM 1297 N N . ARG A 1 170 ? 0.174 16.319 13.061 1.00 83.56 170 ARG A N 1
ATOM 1298 C CA . ARG A 1 170 ? -0.291 17.668 12.710 1.00 83.56 170 ARG A CA 1
ATOM 1299 C C . ARG A 1 170 ? 0.797 18.720 12.912 1.00 83.56 170 ARG A C 1
ATOM 1301 O O . ARG A 1 170 ? 0.931 19.589 12.067 1.00 83.56 170 ARG A O 1
ATOM 1308 N N . SER A 1 171 ? 1.609 18.614 13.963 1.00 85.06 171 SER A N 1
ATOM 1309 C CA . SER A 1 171 ? 2.712 19.552 14.214 1.00 85.06 171 SER A CA 1
ATOM 1310 C C . SER A 1 171 ? 3.895 19.346 13.267 1.00 85.06 171 SER A C 1
ATOM 1312 O O . SER A 1 171 ? 4.554 20.306 12.880 1.00 85.06 171 SER A O 1
ATOM 1314 N N . LYS A 1 172 ? 4.157 18.100 12.851 1.00 79.81 172 LYS A N 1
ATOM 1315 C CA . LYS A 1 172 ? 5.149 17.783 11.810 1.00 79.81 172 LYS A CA 1
ATOM 1316 C C . LYS A 1 172 ? 4.626 17.970 10.395 1.00 79.81 172 LYS A C 1
ATOM 1318 O O . LYS A 1 172 ? 5.430 18.082 9.468 1.00 79.81 172 LYS A O 1
ATOM 1323 N N . ALA A 1 173 ? 3.311 17.951 10.206 1.00 69.69 173 ALA A N 1
ATOM 1324 C CA . ALA A 1 173 ? 2.710 18.305 8.942 1.00 69.69 173 ALA A CA 1
ATOM 1325 C C . ALA A 1 173 ? 3.031 19.779 8.728 1.00 69.69 173 ALA A C 1
ATOM 1327 O O . ALA A 1 173 ? 2.402 20.664 9.301 1.00 69.69 173 ALA A O 1
ATOM 1328 N N . ARG A 1 174 ? 4.047 20.038 7.896 1.00 60.19 174 ARG A N 1
ATOM 1329 C CA . ARG A 1 174 ? 4.210 21.351 7.277 1.00 60.19 174 ARG A CA 1
ATOM 1330 C C . ARG A 1 174 ? 2.824 21.782 6.790 1.00 60.19 174 ARG A C 1
ATOM 1332 O O . ARG A 1 174 ? 2.127 20.918 6.239 1.00 60.19 174 ARG A O 1
ATOM 1339 N N . PRO A 1 175 ? 2.426 23.058 6.978 1.00 57.12 175 PRO A N 1
ATOM 1340 C CA . PRO A 1 175 ? 1.190 23.555 6.395 1.00 57.12 175 PRO A CA 1
ATOM 1341 C C . PRO A 1 175 ? 1.187 23.074 4.957 1.00 57.12 175 PRO A C 1
ATOM 1343 O O . PRO A 1 175 ? 2.207 23.205 4.270 1.00 57.12 175 PRO A O 1
ATOM 1346 N N . ALA A 1 176 ? 0.115 22.386 4.568 1.00 49.25 176 ALA A N 1
ATOM 1347 C CA . ALA A 1 176 ? -0.034 21.887 3.221 1.00 49.25 176 ALA A CA 1
ATOM 1348 C C . ALA A 1 176 ? -0.137 23.119 2.321 1.00 49.25 176 ALA A C 1
ATOM 1350 O O . ALA A 1 176 ? -1.224 23.536 1.936 1.00 49.25 176 ALA A O 1
ATOM 1351 N N . GLY A 1 177 ? 1.012 23.725 2.003 1.00 53.66 177 GLY A N 1
ATOM 1352 C CA . GLY A 1 177 ? 1.147 24.578 0.846 1.00 53.66 177 GLY A CA 1
ATOM 1353 C C . GLY A 1 177 ? 0.535 23.807 -0.316 1.00 53.66 177 GLY A C 1
ATOM 1354 O O . GLY A 1 177 ? 0.580 22.567 -0.286 1.00 53.66 177 GLY A O 1
ATOM 1355 N N . PRO A 1 178 ? -0.090 24.508 -1.278 1.00 51.03 178 PRO A N 1
ATOM 1356 C CA . PRO A 1 178 ? -0.856 23.884 -2.349 1.00 51.03 178 PRO A CA 1
ATOM 1357 C C . PRO A 1 178 ? -0.068 22.678 -2.820 1.00 51.03 178 PRO A C 1
ATOM 1359 O O . PRO A 1 178 ? 1.099 22.854 -3.179 1.00 51.03 178 PRO A O 1
ATOM 1362 N N . ARG A 1 179 ? -0.634 21.468 -2.657 1.00 51.72 179 ARG A N 1
ATOM 1363 C CA . ARG A 1 179 ? 0.022 20.210 -3.027 1.00 51.72 179 ARG A CA 1
ATOM 1364 C C . ARG A 1 179 ? 0.421 20.387 -4.481 1.00 51.72 179 ARG A C 1
ATOM 1366 O O . ARG A 1 179 ? -0.404 20.191 -5.368 1.00 51.72 179 ARG A O 1
ATOM 1373 N N . LYS A 1 180 ? 1.654 20.839 -4.723 1.00 56.06 180 LYS A N 1
ATOM 1374 C CA . LYS A 1 180 ? 2.194 20.951 -6.063 1.00 56.06 180 LYS A CA 1
ATOM 1375 C C . LYS A 1 180 ? 2.303 19.500 -6.461 1.00 56.06 180 LYS A C 1
ATOM 1377 O O . LYS A 1 180 ? 3.146 18.775 -5.934 1.00 56.06 180 LYS A O 1
ATOM 1382 N N . GLY A 1 181 ? 1.340 19.058 -7.266 1.00 62.53 181 GLY A N 1
ATOM 1383 C CA . GLY A 1 181 ? 1.399 17.750 -7.883 1.00 62.53 181 GLY A CA 1
ATOM 1384 C C . GLY A 1 181 ? 2.765 17.572 -8.549 1.00 62.53 181 GLY A C 1
ATOM 1385 O O . GLY A 1 181 ? 3.484 18.561 -8.748 1.00 62.53 181 GLY A O 1
ATOM 1386 N N . PRO A 1 182 ? 3.146 16.327 -8.874 1.00 65.25 182 PRO A N 1
ATOM 1387 C CA . PRO A 1 182 ? 4.347 16.089 -9.664 1.00 65.25 182 PRO A CA 1
ATOM 1388 C C . PRO A 1 182 ? 4.370 17.079 -10.827 1.00 65.25 182 PRO A C 1
ATOM 1390 O O . PRO A 1 182 ? 3.349 17.301 -11.485 1.00 65.25 182 PRO A O 1
ATOM 1393 N N . SER A 1 183 ? 5.497 17.769 -10.980 1.00 76.81 183 SER A N 1
ATOM 1394 C CA . SER A 1 183 ? 5.569 18.904 -11.886 1.00 76.81 183 SER A CA 1
ATOM 1395 C C . SER A 1 183 ? 5.154 18.479 -13.296 1.00 76.81 183 SER A C 1
ATOM 1397 O O . SER A 1 183 ? 5.697 17.513 -13.833 1.00 76.81 183 SER A O 1
ATOM 1399 N N . ALA A 1 184 ? 4.193 19.190 -13.896 1.00 83.75 184 ALA A N 1
ATOM 1400 C CA . ALA A 1 184 ? 3.540 18.786 -15.147 1.00 83.75 184 ALA A CA 1
ATOM 1401 C C . ALA A 1 184 ? 4.519 18.580 -16.322 1.00 83.75 184 ALA A C 1
ATOM 1403 O O . ALA A 1 184 ? 4.196 17.880 -17.277 1.00 83.75 184 ALA A O 1
ATOM 1404 N N . TRP A 1 185 ? 5.726 19.149 -16.239 1.00 88.06 185 TRP A N 1
ATOM 1405 C CA . TRP A 1 185 ? 6.775 19.016 -17.250 1.00 88.06 185 TRP A CA 1
ATOM 1406 C C . TRP A 1 185 ? 7.581 17.710 -17.166 1.00 88.06 185 TRP A C 1
ATOM 1408 O O . TRP A 1 185 ? 8.218 17.344 -18.151 1.00 88.06 185 TRP A O 1
ATOM 1418 N N . ILE A 1 186 ? 7.558 16.988 -16.037 1.00 88.62 186 ILE A N 1
ATOM 1419 C CA . ILE A 1 186 ? 8.410 15.802 -15.826 1.00 88.62 186 ILE A CA 1
ATOM 1420 C C . ILE A 1 186 ? 8.063 14.693 -16.822 1.00 88.62 186 ILE A C 1
ATOM 1422 O O . ILE A 1 186 ? 8.956 14.153 -17.470 1.00 88.62 186 ILE A O 1
ATOM 1426 N N . HIS A 1 187 ? 6.778 14.369 -16.984 1.00 89.88 187 HIS A N 1
ATOM 1427 C CA . HIS A 1 187 ? 6.353 13.311 -17.906 1.00 89.88 187 HIS A CA 1
ATOM 1428 C C . HIS A 1 187 ? 6.673 13.643 -19.377 1.00 89.88 187 HIS A C 1
ATOM 1430 O O . HIS A 1 187 ? 7.278 12.798 -20.038 1.00 89.88 187 HIS A O 1
ATOM 1436 N N . PRO A 1 188 ? 6.384 14.860 -19.892 1.00 93.12 188 PRO A N 1
ATOM 1437 C CA . PRO A 1 188 ? 6.857 15.287 -21.209 1.00 93.12 188 PRO A CA 1
ATOM 1438 C C . PRO A 1 188 ? 8.379 15.216 -21.376 1.00 93.12 188 PRO A C 1
ATOM 1440 O O . PRO A 1 188 ? 8.855 14.746 -22.407 1.00 93.12 188 PRO A O 1
ATOM 1443 N N . ALA A 1 189 ? 9.154 15.635 -20.370 1.00 92.81 189 ALA A N 1
ATOM 1444 C CA . ALA A 1 189 ? 10.615 15.598 -20.437 1.00 92.81 189 ALA A CA 1
ATOM 1445 C C . ALA A 1 189 ? 11.157 14.160 -20.494 1.00 92.81 189 ALA A C 1
ATOM 1447 O O . ALA A 1 189 ? 12.020 13.856 -21.319 1.00 92.81 189 ALA A O 1
ATOM 1448 N N . LEU A 1 190 ? 10.619 13.255 -19.668 1.00 92.56 190 LEU A N 1
ATOM 1449 C CA . LEU A 1 190 ? 10.956 11.829 -19.714 1.00 92.56 190 LEU A CA 1
ATOM 1450 C C . LEU A 1 190 ? 10.574 11.207 -21.060 1.00 92.56 190 LEU A C 1
ATOM 1452 O O . LEU A 1 190 ? 11.373 10.473 -21.639 1.00 92.56 190 LEU A O 1
ATOM 1456 N N . ALA A 1 191 ? 9.391 11.529 -21.586 1.00 94.62 191 ALA A N 1
ATOM 1457 C CA . ALA A 1 191 ? 8.951 11.052 -22.890 1.00 94.62 191 ALA A CA 1
ATOM 1458 C C . ALA A 1 191 ? 9.883 11.511 -24.016 1.00 94.62 191 ALA A C 1
ATOM 1460 O O . ALA A 1 191 ? 10.297 10.695 -24.837 1.00 94.62 191 ALA A O 1
ATOM 1461 N N . ALA A 1 192 ? 10.251 12.795 -24.032 1.00 96.06 192 ALA A N 1
ATOM 1462 C CA . ALA A 1 192 ? 11.175 13.348 -25.015 1.00 96.06 192 ALA A CA 1
ATOM 1463 C C . ALA A 1 192 ? 12.542 12.649 -24.953 1.00 96.06 192 ALA A C 1
ATOM 1465 O O . ALA A 1 192 ? 13.085 12.258 -25.986 1.00 96.06 192 ALA A O 1
ATOM 1466 N N . LEU A 1 193 ? 13.062 12.419 -23.744 1.00 94.69 193 LEU A N 1
ATOM 1467 C CA . LEU A 1 193 ? 14.327 11.717 -23.534 1.00 94.69 193 LEU A CA 1
ATOM 1468 C C . LEU A 1 193 ? 14.276 10.262 -24.032 1.00 94.69 193 LEU A C 1
ATOM 1470 O O . LEU A 1 193 ? 15.204 9.799 -24.696 1.00 94.69 193 LEU A O 1
ATOM 1474 N N . LEU A 1 194 ? 13.181 9.549 -23.757 1.00 94.62 194 LEU A N 1
ATOM 1475 C CA . LEU A 1 194 ? 12.967 8.176 -24.218 1.00 94.62 194 LEU A CA 1
ATOM 1476 C C . LEU A 1 194 ? 12.796 8.094 -25.739 1.00 94.62 194 LEU A C 1
ATOM 1478 O O . LEU A 1 194 ? 13.375 7.207 -26.360 1.00 94.62 194 LEU A O 1
ATOM 1482 N N . LEU A 1 195 ? 12.059 9.023 -26.358 1.00 97.06 195 LEU A N 1
ATOM 1483 C CA . LEU A 1 195 ? 11.922 9.097 -27.818 1.00 97.06 195 LEU A CA 1
ATOM 1484 C C . LEU A 1 195 ? 13.261 9.395 -28.492 1.00 97.06 195 LEU A C 1
ATOM 1486 O O . LEU A 1 195 ? 13.602 8.748 -29.482 1.00 97.06 195 LEU A O 1
ATOM 1490 N N . ALA A 1 196 ? 14.049 10.317 -27.934 1.00 95.38 196 ALA A N 1
ATOM 1491 C CA . ALA A 1 196 ? 15.391 10.603 -28.425 1.00 95.38 196 ALA A CA 1
ATOM 1492 C C . ALA A 1 196 ? 16.294 9.360 -28.326 1.00 95.38 196 ALA A C 1
ATOM 1494 O O . ALA A 1 196 ? 16.956 8.994 -29.298 1.00 95.38 196 ALA A O 1
ATOM 1495 N N . GLY A 1 197 ? 16.265 8.651 -27.191 1.00 94.19 197 GLY A N 1
ATOM 1496 C CA . GLY A 1 197 ? 16.969 7.376 -27.021 1.00 94.19 197 GLY A CA 1
ATOM 1497 C C . GLY A 1 197 ? 16.503 6.300 -28.009 1.00 94.19 197 GLY A C 1
ATOM 1498 O O . GLY A 1 197 ? 17.328 5.612 -28.611 1.00 94.19 197 GLY A O 1
ATOM 1499 N N . ALA A 1 198 ? 15.193 6.192 -28.250 1.00 95.69 198 ALA A N 1
ATOM 1500 C CA . ALA A 1 198 ? 14.623 5.259 -29.216 1.00 95.69 198 ALA A CA 1
ATOM 1501 C C . ALA A 1 198 ? 15.093 5.558 -30.649 1.00 95.69 198 ALA A C 1
ATOM 1503 O O . ALA A 1 198 ? 15.529 4.646 -31.353 1.00 95.69 198 ALA A O 1
ATOM 1504 N N . ALA A 1 199 ? 15.082 6.828 -31.065 1.00 96.69 199 ALA A N 1
ATOM 1505 C CA . ALA A 1 199 ? 15.582 7.250 -32.372 1.00 96.69 199 ALA A CA 1
ATOM 1506 C C . ALA A 1 199 ? 17.077 6.924 -32.543 1.00 96.69 199 ALA A C 1
ATOM 1508 O O . ALA A 1 199 ? 17.487 6.398 -33.581 1.00 96.69 199 ALA A O 1
ATOM 1509 N N . LEU A 1 200 ? 17.891 7.148 -31.505 1.00 94.25 200 LEU A N 1
ATOM 1510 C CA . LEU A 1 200 ? 19.312 6.789 -31.510 1.00 94.25 200 LEU A CA 1
ATOM 1511 C C . LEU A 1 200 ? 19.537 5.271 -31.568 1.00 94.25 200 LEU A C 1
ATOM 1513 O O . LEU A 1 200 ? 20.448 4.815 -32.264 1.00 94.25 200 LEU A O 1
ATOM 1517 N N . CYS A 1 201 ? 18.714 4.469 -30.890 1.00 93.19 201 CYS A N 1
ATOM 1518 C CA . CYS A 1 201 ? 18.727 3.011 -31.021 1.00 93.19 201 CYS A CA 1
ATOM 1519 C C . CYS A 1 201 ? 18.420 2.563 -32.458 1.00 93.19 201 CYS A C 1
ATOM 1521 O O . CYS A 1 201 ? 19.147 1.735 -33.008 1.00 93.19 201 CYS A O 1
ATOM 1523 N N . VAL A 1 202 ? 17.390 3.136 -33.095 1.00 95.31 202 VAL A N 1
ATOM 1524 C CA . VAL A 1 202 ? 17.051 2.851 -34.502 1.00 95.31 202 VAL A CA 1
ATOM 1525 C C . VAL A 1 202 ? 18.214 3.221 -35.420 1.00 95.31 202 VAL A C 1
ATOM 1527 O O . VAL A 1 202 ? 18.632 2.400 -36.236 1.00 95.31 202 VAL A O 1
ATOM 1530 N N . ALA A 1 203 ? 18.798 4.410 -35.249 1.00 93.56 203 ALA A N 1
ATOM 1531 C CA . ALA A 1 203 ? 19.945 4.860 -36.035 1.00 93.56 203 ALA A CA 1
ATOM 1532 C C . ALA A 1 203 ? 21.155 3.922 -35.885 1.00 93.56 203 ALA A C 1
ATOM 1534 O O . ALA A 1 203 ? 21.812 3.587 -36.875 1.00 93.56 203 ALA A O 1
ATOM 1535 N N . ASN A 1 204 ? 21.426 3.448 -34.664 1.00 90.00 204 ASN A N 1
ATOM 1536 C CA . ASN A 1 204 ? 22.444 2.431 -34.418 1.00 90.00 204 ASN A CA 1
ATOM 1537 C C . ASN A 1 204 ? 22.119 1.125 -35.158 1.00 90.00 204 ASN A C 1
ATOM 1539 O O . ASN A 1 204 ? 22.977 0.632 -35.884 1.00 90.00 204 ASN A O 1
ATOM 1543 N N . GLY A 1 205 ? 20.891 0.609 -35.055 1.00 87.81 205 GLY A N 1
ATOM 1544 C CA . GLY A 1 205 ? 20.472 -0.626 -35.728 1.00 87.81 205 GLY A CA 1
ATOM 1545 C C . GLY A 1 205 ? 20.493 -0.557 -37.263 1.00 87.81 205 GLY A C 1
ATOM 1546 O O . GLY A 1 205 ? 20.830 -1.544 -37.918 1.00 87.81 205 GLY A O 1
ATOM 1547 N N . VAL A 1 206 ? 20.176 0.599 -37.859 1.00 89.75 206 VAL A N 1
ATOM 1548 C CA . VAL A 1 206 ? 20.256 0.817 -39.318 1.00 89.75 206 VAL A CA 1
ATOM 1549 C C . VAL A 1 206 ? 21.710 0.871 -39.789 1.00 89.75 206 VAL A C 1
ATOM 1551 O O . VAL A 1 206 ? 22.044 0.271 -40.810 1.00 89.75 206 VAL A O 1
ATOM 1554 N N . ARG A 1 207 ? 22.598 1.534 -39.037 1.00 85.25 207 ARG A N 1
ATOM 1555 C CA . ARG A 1 207 ? 24.030 1.599 -39.373 1.00 85.25 207 ARG A CA 1
ATOM 1556 C C . ARG A 1 207 ? 24.705 0.229 -39.334 1.00 85.25 207 ARG A C 1
ATOM 1558 O O . ARG A 1 207 ? 25.547 -0.028 -40.187 1.00 85.25 207 ARG A O 1
ATOM 1565 N N . GLU A 1 208 ? 24.304 -0.648 -38.413 1.00 78.62 208 GLU A N 1
ATOM 1566 C CA . GLU A 1 208 ? 24.772 -2.044 -38.383 1.00 78.62 208 GLU A CA 1
ATOM 1567 C C . GLU A 1 208 ? 24.382 -2.803 -39.661 1.00 78.62 208 GLU A C 1
ATOM 1569 O O . GLU A 1 208 ? 25.192 -3.541 -40.215 1.00 78.62 208 GLU A O 1
ATOM 1574 N N . ARG A 1 209 ? 23.165 -2.576 -40.183 1.00 77.44 209 ARG A N 1
ATOM 1575 C CA . ARG A 1 209 ? 22.718 -3.171 -41.455 1.00 77.44 209 ARG A CA 1
ATOM 1576 C C . ARG A 1 209 ? 23.560 -2.685 -42.636 1.00 77.44 209 ARG A C 1
ATOM 1578 O O . ARG A 1 209 ? 23.911 -3.484 -43.495 1.00 77.44 209 ARG A O 1
ATOM 1585 N N . ALA A 1 210 ? 23.869 -1.390 -42.679 1.00 75.38 210 ALA A N 1
ATOM 1586 C CA . ALA A 1 210 ? 24.654 -0.791 -43.759 1.00 75.38 210 ALA A CA 1
ATOM 1587 C C . ALA A 1 210 ? 26.133 -1.218 -43.743 1.00 75.38 210 ALA A C 1
ATOM 1589 O O . ALA A 1 210 ? 26.787 -1.177 -44.777 1.00 75.38 210 ALA A O 1
ATOM 1590 N N . ALA A 1 211 ? 26.660 -1.632 -42.587 1.00 73.75 211 ALA A N 1
ATOM 1591 C CA . ALA A 1 211 ? 28.052 -2.051 -42.438 1.00 73.75 211 ALA A CA 1
ATOM 1592 C C . ALA A 1 211 ? 28.340 -3.485 -42.932 1.00 73.75 211 ALA A C 1
ATOM 1594 O O . ALA A 1 211 ? 29.482 -3.921 -42.838 1.00 73.75 211 ALA A O 1
ATOM 1595 N N . GLY A 1 212 ? 27.337 -4.225 -43.431 1.00 66.94 212 GLY A N 1
ATOM 1596 C CA . GLY A 1 212 ? 27.535 -5.561 -44.018 1.00 66.94 212 GLY A CA 1
ATOM 1597 C C . GLY A 1 212 ? 28.133 -6.594 -43.055 1.00 66.94 212 GLY A C 1
ATOM 1598 O O . GLY A 1 212 ? 28.818 -7.514 -43.492 1.00 66.94 212 GLY A O 1
ATOM 1599 N N . LEU A 1 213 ? 27.927 -6.417 -41.745 1.00 59.69 213 LEU A N 1
ATOM 1600 C CA . LEU A 1 213 ? 28.611 -7.199 -40.717 1.00 59.69 213 LEU A CA 1
ATOM 1601 C C . LEU A 1 213 ? 28.325 -8.708 -40.835 1.00 59.69 213 LEU A C 1
ATOM 1603 O O . LEU A 1 213 ? 27.203 -9.100 -41.172 1.00 59.69 213 LEU A O 1
ATOM 1607 N N . PRO A 1 214 ? 29.320 -9.558 -40.507 1.00 59.00 214 PRO A N 1
ATOM 1608 C CA . PRO A 1 214 ? 29.195 -11.010 -40.562 1.00 59.00 214 PRO A CA 1
ATOM 1609 C C . PRO A 1 214 ? 28.035 -11.516 -39.683 1.00 59.00 214 PRO A C 1
ATOM 1611 O O . PRO A 1 214 ? 27.615 -10.817 -38.757 1.00 59.00 214 PRO A O 1
ATOM 1614 N N . PRO A 1 215 ? 27.533 -12.747 -39.913 1.00 55.22 215 PRO A N 1
ATOM 1615 C CA . PRO A 1 215 ? 26.301 -13.290 -39.316 1.00 55.22 215 PRO A CA 1
ATOM 1616 C C . PRO A 1 215 ? 26.177 -13.207 -37.778 1.00 55.22 215 PRO A C 1
ATOM 1618 O O . PRO A 1 215 ? 25.067 -13.273 -37.254 1.00 55.22 215 PRO A O 1
ATOM 1621 N N . GLY A 1 216 ? 27.269 -12.973 -37.039 1.00 58.38 216 GLY A N 1
ATOM 1622 C CA . GLY A 1 216 ? 27.239 -12.662 -35.602 1.00 58.38 216 GLY A CA 1
ATOM 1623 C C . GLY A 1 216 ? 26.643 -11.290 -35.224 1.00 58.38 216 GLY A C 1
ATOM 1624 O O . GLY A 1 216 ? 26.215 -11.116 -34.086 1.00 58.38 216 GLY A O 1
ATOM 1625 N N . GLY A 1 217 ? 26.558 -10.325 -36.151 1.00 64.44 217 GLY A N 1
ATOM 1626 C CA . GLY A 1 217 ? 26.033 -8.967 -35.911 1.00 64.44 217 GLY A CA 1
ATOM 1627 C C . GLY A 1 217 ? 24.500 -8.846 -35.923 1.00 64.44 217 GLY A C 1
ATOM 1628 O O . GLY A 1 217 ? 23.945 -7.847 -35.459 1.00 64.44 217 GLY A O 1
ATOM 1629 N N . ALA A 1 218 ? 23.785 -9.874 -36.397 1.00 72.69 218 ALA A N 1
ATOM 1630 C CA . ALA A 1 218 ? 22.319 -9.871 -36.459 1.00 72.69 218 ALA A CA 1
ATOM 1631 C C . ALA A 1 218 ? 21.668 -9.733 -35.067 1.00 72.69 218 ALA A C 1
ATOM 1633 O O . ALA A 1 218 ? 20.642 -9.063 -34.921 1.00 72.69 218 ALA A O 1
ATOM 1634 N N . GLY A 1 219 ? 22.300 -10.306 -34.036 1.00 80.75 219 GLY A N 1
ATOM 1635 C CA . GLY A 1 219 ? 21.832 -10.218 -32.652 1.00 80.75 219 GLY A CA 1
ATOM 1636 C C . GLY A 1 219 ? 21.913 -8.804 -32.069 1.00 80.75 219 GLY A C 1
ATOM 1637 O O . GLY A 1 219 ? 21.003 -8.382 -31.357 1.00 80.75 219 GLY A O 1
ATOM 1638 N N . GLU A 1 220 ? 22.952 -8.036 -32.409 1.00 84.12 220 GLU A N 1
ATOM 1639 C CA . GLU A 1 220 ? 23.110 -6.662 -31.919 1.00 84.12 220 GLU A CA 1
ATOM 1640 C C . GLU A 1 220 ? 22.076 -5.719 -32.544 1.00 84.12 220 GLU A C 1
ATOM 1642 O O . GLU A 1 220 ? 21.452 -4.926 -31.836 1.00 84.12 220 GLU A O 1
ATOM 1647 N N . ARG A 1 221 ? 21.818 -5.841 -33.852 1.00 87.38 221 ARG A N 1
ATOM 1648 C CA . ARG A 1 221 ? 20.752 -5.073 -34.510 1.00 87.38 221 ARG A CA 1
ATOM 1649 C C . ARG A 1 221 ? 19.392 -5.348 -33.871 1.00 87.38 221 ARG A C 1
ATOM 1651 O O . ARG A 1 221 ? 18.657 -4.404 -33.584 1.00 87.38 221 ARG A O 1
ATOM 1658 N N . ALA A 1 222 ? 19.060 -6.621 -33.653 1.00 86.25 222 ALA A N 1
ATOM 1659 C CA . ALA A 1 222 ? 17.812 -7.000 -33.002 1.00 86.25 222 ALA A CA 1
ATOM 1660 C C . ALA A 1 222 ? 17.713 -6.403 -31.587 1.00 86.25 222 ALA A C 1
ATOM 1662 O O . ALA A 1 222 ? 16.666 -5.870 -31.226 1.00 86.25 222 ALA A O 1
ATOM 1663 N N . ALA A 1 223 ? 18.810 -6.405 -30.822 1.00 87.81 223 ALA A N 1
ATOM 1664 C CA . ALA A 1 223 ? 18.858 -5.803 -29.491 1.00 87.81 223 ALA A CA 1
ATOM 1665 C C . ALA A 1 223 ? 18.619 -4.283 -29.517 1.00 87.81 223 ALA A C 1
ATOM 1667 O O . ALA A 1 223 ? 17.811 -3.783 -28.735 1.00 87.81 223 ALA A O 1
ATOM 1668 N N . TRP A 1 224 ? 19.257 -3.546 -30.435 1.00 90.94 224 TRP A N 1
ATOM 1669 C CA . TRP A 1 224 ? 19.026 -2.105 -30.589 1.00 90.94 224 TRP A CA 1
ATOM 1670 C C . TRP A 1 224 ? 17.568 -1.792 -30.945 1.00 90.94 224 TRP A C 1
ATOM 1672 O O . TRP A 1 224 ? 16.965 -0.907 -30.341 1.00 90.94 224 TRP A O 1
ATOM 1682 N N . LEU A 1 225 ? 16.973 -2.539 -31.880 1.00 91.50 225 LEU A N 1
ATOM 1683 C CA . LEU A 1 225 ? 15.571 -2.345 -32.265 1.00 91.50 225 LEU A CA 1
ATOM 1684 C C . LEU A 1 225 ? 14.599 -2.709 -31.134 1.00 91.50 225 LEU A C 1
ATOM 1686 O O . LEU A 1 225 ? 13.623 -1.994 -30.919 1.00 91.50 225 LEU A O 1
ATOM 1690 N N . ALA A 1 226 ? 14.884 -3.764 -30.366 1.00 86.75 226 ALA A N 1
ATOM 1691 C CA . ALA A 1 226 ? 14.094 -4.120 -29.191 1.00 86.75 226 ALA A CA 1
ATOM 1692 C C . ALA A 1 226 ? 14.141 -3.014 -28.122 1.00 86.75 226 ALA A C 1
ATOM 1694 O O . ALA A 1 226 ? 13.102 -2.609 -27.605 1.00 86.75 226 ALA A O 1
ATOM 1695 N N . LEU A 1 227 ? 15.328 -2.465 -27.834 1.00 89.19 227 LEU A N 1
ATOM 1696 C CA . LEU A 1 227 ? 15.479 -1.336 -26.910 1.00 89.19 227 LEU A CA 1
ATOM 1697 C C . LEU A 1 227 ? 14.749 -0.084 -27.415 1.00 89.19 227 LEU A C 1
ATOM 1699 O O . LEU A 1 227 ? 14.128 0.611 -26.613 1.00 89.19 227 LEU A O 1
ATOM 1703 N N . ALA A 1 228 ? 14.777 0.185 -28.726 1.00 93.38 228 ALA A N 1
ATOM 1704 C CA . ALA A 1 228 ? 14.015 1.280 -29.325 1.00 93.38 228 ALA A CA 1
ATOM 1705 C C . ALA A 1 228 ? 12.508 1.115 -29.097 1.00 93.38 228 ALA A C 1
ATOM 1707 O O . ALA A 1 228 ? 11.853 2.057 -28.657 1.00 93.38 228 ALA A O 1
ATOM 1708 N N . ALA A 1 229 ? 11.971 -0.083 -29.346 1.00 90.25 229 ALA A N 1
ATOM 1709 C CA . ALA A 1 229 ? 10.555 -0.376 -29.151 1.00 90.25 229 ALA A CA 1
ATOM 1710 C C . ALA A 1 229 ? 10.132 -0.193 -27.684 1.00 90.25 229 ALA A C 1
ATOM 1712 O O . ALA A 1 229 ? 9.113 0.441 -27.414 1.00 90.25 229 ALA A O 1
ATOM 1713 N N . VAL A 1 230 ? 10.938 -0.677 -26.730 1.00 88.44 230 VAL A N 1
ATOM 1714 C CA . VAL A 1 230 ? 10.662 -0.517 -25.291 1.00 88.44 230 VAL A CA 1
ATOM 1715 C C . VAL A 1 230 ? 10.704 0.954 -24.868 1.00 88.44 230 VAL A C 1
ATOM 1717 O O . VAL A 1 230 ? 9.816 1.399 -24.143 1.00 88.44 230 VAL A O 1
ATOM 1720 N N . MET A 1 231 ? 11.692 1.730 -25.328 1.00 93.31 231 MET A N 1
ATOM 1721 C CA . MET A 1 231 ? 11.773 3.163 -25.016 1.00 93.31 231 MET A CA 1
ATOM 1722 C C . MET A 1 231 ? 10.618 3.957 -25.636 1.00 93.31 231 MET A C 1
ATOM 1724 O O . MET A 1 231 ? 10.022 4.786 -24.953 1.00 93.31 231 MET A O 1
ATOM 1728 N N . ALA A 1 232 ? 10.250 3.673 -26.889 1.00 94.19 232 ALA A N 1
ATOM 1729 C CA . ALA A 1 232 ? 9.115 4.313 -27.551 1.00 94.19 232 ALA A CA 1
ATOM 1730 C C . ALA A 1 232 ? 7.791 4.002 -26.834 1.00 94.19 232 ALA A C 1
ATOM 1732 O O . ALA A 1 232 ? 7.014 4.914 -26.557 1.00 94.19 232 ALA A O 1
ATOM 1733 N N . ALA A 1 233 ? 7.565 2.740 -26.454 1.00 89.00 233 ALA A N 1
ATOM 1734 C CA . ALA A 1 233 ? 6.412 2.360 -25.642 1.00 89.00 233 ALA A CA 1
ATOM 1735 C C . ALA A 1 233 ? 6.412 3.097 -24.292 1.00 89.00 233 ALA A C 1
ATOM 1737 O O . ALA A 1 233 ? 5.391 3.659 -23.900 1.00 89.00 233 ALA A O 1
ATOM 1738 N N . GLY A 1 234 ? 7.565 3.163 -23.613 1.00 90.25 234 GLY A N 1
ATOM 1739 C CA . GLY A 1 234 ? 7.743 3.938 -22.383 1.00 90.25 234 GLY A CA 1
ATOM 1740 C C . GLY A 1 234 ? 7.360 5.410 -22.550 1.00 90.25 234 GLY A C 1
ATOM 1741 O O . GLY A 1 234 ? 6.603 5.938 -21.742 1.00 90.25 234 GLY A O 1
ATOM 1742 N N . ALA A 1 235 ? 7.792 6.055 -23.636 1.00 93.88 235 ALA A N 1
ATOM 1743 C CA . ALA A 1 235 ? 7.438 7.441 -23.926 1.00 93.88 235 ALA A CA 1
ATOM 1744 C C . ALA A 1 235 ? 5.931 7.646 -24.134 1.00 93.88 235 ALA A C 1
ATOM 1746 O O . ALA A 1 235 ? 5.362 8.601 -23.605 1.00 93.88 235 ALA A O 1
ATOM 1747 N N . VAL A 1 236 ? 5.267 6.734 -24.853 1.00 91.31 236 VAL A N 1
ATOM 1748 C CA . VAL A 1 236 ? 3.804 6.761 -25.017 1.00 91.31 236 VAL A CA 1
ATOM 1749 C C . VAL A 1 236 ? 3.110 6.637 -23.658 1.00 91.31 236 VAL A C 1
ATOM 1751 O O . VAL A 1 236 ? 2.168 7.381 -23.385 1.00 91.31 236 VAL A O 1
ATOM 1754 N N . PHE A 1 237 ? 3.595 5.756 -22.775 1.00 88.50 237 PHE A N 1
ATOM 1755 C CA . PHE A 1 237 ? 3.056 5.622 -21.418 1.00 88.50 237 PHE A CA 1
ATOM 1756 C C . PHE A 1 237 ? 3.184 6.909 -20.591 1.00 88.50 237 PHE A C 1
ATOM 1758 O O . PHE A 1 237 ? 2.242 7.240 -19.865 1.00 88.50 237 PHE A O 1
ATOM 1765 N N . GLU A 1 238 ? 4.304 7.632 -20.704 1.00 91.31 23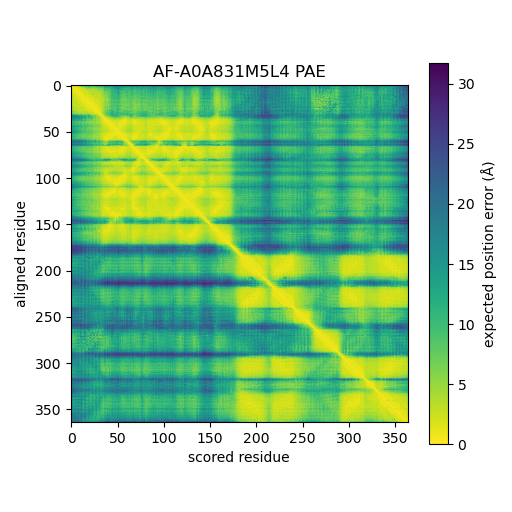8 GLU A N 1
ATOM 1766 C CA . GLU A 1 238 ? 4.498 8.922 -20.025 1.00 91.31 238 GLU A CA 1
ATOM 1767 C C . GLU A 1 238 ? 3.538 9.991 -20.554 1.00 91.31 238 GLU A C 1
ATOM 1769 O O . GLU A 1 238 ? 2.839 10.622 -19.764 1.00 91.31 238 GLU A O 1
ATOM 1774 N N . LEU A 1 239 ? 3.461 10.170 -21.879 1.00 90.56 239 LEU A N 1
ATOM 1775 C CA . LEU A 1 239 ? 2.623 11.205 -22.502 1.00 90.56 239 LEU A CA 1
ATOM 1776 C C . LEU A 1 239 ? 1.138 10.968 -22.257 1.00 90.56 239 LEU A C 1
ATOM 1778 O O . LEU A 1 239 ? 0.380 11.902 -22.008 1.00 90.56 239 LEU A O 1
ATOM 1782 N N . ALA A 1 240 ? 0.711 9.710 -22.309 1.00 86.00 240 ALA A N 1
ATOM 1783 C CA . ALA A 1 240 ? -0.685 9.372 -22.126 1.00 86.00 240 ALA A CA 1
ATOM 1784 C C . ALA A 1 240 ? -1.111 9.396 -20.647 1.00 86.00 240 ALA A C 1
ATOM 1786 O O . ALA A 1 240 ? -2.302 9.256 -20.354 1.00 86.00 240 ALA A O 1
ATOM 1787 N N . GLY A 1 241 ? -0.180 9.511 -19.690 1.00 82.31 241 GLY A N 1
ATOM 1788 C CA . GLY A 1 241 ? -0.490 9.430 -18.258 1.00 82.31 241 GLY A CA 1
ATOM 1789 C C . GLY A 1 241 ? -1.218 8.131 -17.876 1.00 82.31 241 GLY A C 1
ATOM 1790 O O . GLY A 1 241 ? -1.951 8.083 -16.883 1.00 82.31 241 GLY A O 1
ATOM 1791 N N . ILE A 1 242 ? -1.068 7.074 -18.687 1.00 75.94 242 ILE A N 1
ATOM 1792 C CA . ILE A 1 242 ? -1.832 5.823 -18.559 1.00 75.94 242 ILE A CA 1
ATOM 1793 C C . ILE A 1 242 ? -1.506 5.138 -17.238 1.00 75.94 242 ILE A C 1
ATOM 1795 O O . ILE A 1 242 ? -2.391 4.534 -16.648 1.00 75.94 242 ILE A O 1
ATOM 1799 N N . ALA A 1 243 ? -0.285 5.284 -16.720 1.00 70.38 243 ALA A N 1
ATOM 1800 C CA . ALA A 1 243 ? 0.110 4.703 -15.440 1.00 70.38 243 ALA A CA 1
ATOM 1801 C C . ALA A 1 243 ? -0.831 5.111 -14.290 1.00 70.38 243 ALA A C 1
ATOM 1803 O O . ALA A 1 243 ? -1.236 4.262 -13.496 1.00 70.38 243 ALA A O 1
ATOM 1804 N N . GLY A 1 244 ? -1.226 6.389 -14.231 1.00 70.81 244 GLY A N 1
ATOM 1805 C CA . GLY A 1 244 ? -2.156 6.891 -13.217 1.00 70.81 244 GLY A CA 1
ATOM 1806 C C . GLY A 1 244 ? -3.569 6.338 -13.399 1.00 70.81 244 GLY A C 1
ATOM 1807 O O . GLY A 1 244 ? -4.166 5.848 -12.441 1.00 70.81 244 GLY A O 1
ATOM 1808 N N . ARG A 1 245 ? -4.068 6.345 -14.642 1.00 74.62 245 ARG A N 1
ATOM 1809 C CA . ARG A 1 245 ? -5.407 5.839 -14.996 1.00 74.62 245 ARG A CA 1
ATOM 1810 C C . ARG A 1 245 ? -5.534 4.327 -14.815 1.00 74.62 245 ARG A C 1
ATOM 1812 O O . ARG A 1 245 ? -6.540 3.842 -14.310 1.00 74.62 245 ARG A O 1
ATOM 1819 N N . PHE A 1 246 ? -4.500 3.579 -15.178 1.00 69.06 246 PHE A N 1
ATOM 1820 C CA . PHE A 1 246 ? -4.439 2.136 -14.989 1.00 69.06 246 PHE A CA 1
ATOM 1821 C C . PHE A 1 246 ? -4.360 1.783 -13.505 1.00 69.06 246 PHE A C 1
ATOM 1823 O O . PHE A 1 246 ? -5.061 0.882 -13.058 1.00 69.06 246 PHE A O 1
ATOM 1830 N N . ALA A 1 247 ? -3.573 2.521 -12.712 1.00 67.19 247 ALA A N 1
ATOM 1831 C CA . ALA A 1 247 ? -3.524 2.320 -11.267 1.00 67.19 247 ALA A CA 1
ATOM 1832 C C . ALA A 1 247 ? -4.879 2.612 -10.600 1.00 67.19 247 ALA A C 1
ATOM 1834 O O . ALA A 1 247 ? -5.303 1.841 -9.739 1.00 67.19 247 ALA A O 1
ATOM 1835 N N . SER A 1 248 ? -5.584 3.680 -10.993 1.00 68.00 248 SER A N 1
ATOM 1836 C CA . SER A 1 248 ? -6.920 3.978 -10.458 1.00 68.00 248 SER A CA 1
ATOM 1837 C C . SER A 1 248 ? -7.955 2.940 -10.885 1.00 68.00 248 SER A C 1
ATOM 1839 O O . SER A 1 248 ? -8.702 2.454 -10.043 1.00 68.00 248 SER A O 1
ATOM 1841 N N . TRP A 1 249 ? -7.954 2.537 -12.156 1.00 75.31 249 TRP A N 1
ATOM 1842 C CA . TRP A 1 249 ? -8.829 1.484 -12.671 1.00 75.31 249 TRP A CA 1
ATOM 1843 C C . TRP A 1 249 ? -8.574 0.136 -11.986 1.00 75.31 249 TRP A C 1
ATOM 1845 O O . TRP A 1 249 ? -9.510 -0.520 -11.538 1.00 75.31 249 TRP A O 1
ATOM 1855 N N . ALA A 1 250 ? -7.308 -0.249 -11.800 1.00 64.62 250 ALA A N 1
ATOM 1856 C CA . ALA A 1 250 ? -6.942 -1.471 -11.090 1.00 64.62 250 ALA A CA 1
ATOM 1857 C C . ALA A 1 250 ? -7.367 -1.432 -9.611 1.00 64.62 250 ALA A C 1
ATOM 1859 O O . ALA A 1 250 ? -7.774 -2.459 -9.067 1.00 64.62 250 ALA A O 1
ATOM 1860 N N . ARG A 1 251 ? -7.303 -0.260 -8.955 1.00 64.50 251 ARG A N 1
ATOM 1861 C CA . ARG A 1 251 ? -7.840 -0.067 -7.595 1.00 64.50 251 ARG A CA 1
ATOM 1862 C C . ARG A 1 251 ? -9.360 -0.253 -7.579 1.00 64.50 251 ARG A C 1
ATOM 1864 O O . ARG A 1 251 ? -9.836 -1.052 -6.784 1.00 64.50 251 ARG A O 1
ATOM 1871 N N . GLN A 1 252 ? -10.084 0.381 -8.500 1.00 68.00 252 GLN A N 1
ATOM 1872 C CA . GLN A 1 252 ? -11.544 0.263 -8.608 1.00 68.00 252 GLN A CA 1
ATOM 1873 C C . GLN A 1 252 ? -11.994 -1.174 -8.901 1.00 68.00 252 GLN A C 1
ATOM 1875 O O . GLN A 1 252 ? -12.892 -1.685 -8.240 1.00 68.00 252 GLN A O 1
ATOM 1880 N N . MET A 1 253 ? -11.335 -1.877 -9.829 1.00 68.50 253 MET A N 1
ATOM 1881 C CA . MET A 1 253 ? -11.620 -3.292 -10.096 1.00 68.50 253 MET A CA 1
ATOM 1882 C C . MET A 1 253 ? -11.357 -4.188 -8.881 1.00 68.50 253 MET A C 1
ATOM 1884 O O . MET A 1 253 ? -12.096 -5.147 -8.647 1.00 68.50 253 MET A O 1
ATOM 1888 N N . ALA A 1 254 ? -10.300 -3.905 -8.115 1.00 61.00 254 ALA A N 1
ATOM 1889 C CA . ALA A 1 254 ? -9.993 -4.651 -6.899 1.00 61.00 254 ALA A CA 1
ATOM 1890 C C . ALA A 1 254 ? -11.025 -4.387 -5.789 1.00 61.00 254 ALA A C 1
ATOM 1892 O O . ALA A 1 254 ? -11.399 -5.321 -5.079 1.00 61.00 254 ALA A O 1
ATOM 1893 N N . GLU A 1 255 ? -11.494 -3.144 -5.656 1.00 60.69 255 GLU A N 1
ATOM 1894 C CA . GLU A 1 255 ? -12.569 -2.750 -4.737 1.00 60.69 255 GLU A CA 1
ATOM 1895 C C . GLU A 1 255 ? -13.891 -3.431 -5.110 1.00 60.69 255 GLU A C 1
ATOM 1897 O O . GLU A 1 255 ? -14.480 -4.109 -4.269 1.00 60.69 255 GLU A O 1
ATOM 1902 N N . ALA A 1 256 ? -14.293 -3.360 -6.382 1.00 69.94 256 ALA A N 1
ATOM 1903 C CA . ALA A 1 256 ? -15.565 -3.890 -6.876 1.00 69.94 256 ALA A CA 1
ATOM 1904 C C . ALA A 1 256 ? -15.726 -5.407 -6.687 1.00 69.94 256 ALA A C 1
ATOM 1906 O O . ALA A 1 256 ? -16.837 -5.895 -6.518 1.00 69.94 256 ALA A O 1
ATOM 1907 N N . ARG A 1 257 ? -14.630 -6.175 -6.699 1.00 68.19 257 ARG A N 1
ATOM 1908 C CA . ARG A 1 257 ? -14.686 -7.636 -6.515 1.00 68.19 257 ARG A CA 1
ATOM 1909 C C . ARG A 1 257 ? -14.544 -8.086 -5.060 1.00 68.19 257 ARG A C 1
ATOM 1911 O O . ARG A 1 257 ? -14.395 -9.278 -4.817 1.00 68.19 257 ARG A O 1
ATOM 1918 N N . GLY A 1 258 ? -14.462 -7.166 -4.094 1.00 53.78 258 GLY A N 1
ATOM 1919 C CA . GLY A 1 258 ? -14.113 -7.508 -2.705 1.00 53.78 258 GLY A CA 1
ATOM 1920 C C . GLY A 1 258 ? -12.699 -8.102 -2.551 1.00 53.78 258 GLY A C 1
ATOM 1921 O O . GLY A 1 258 ? -12.275 -8.460 -1.453 1.00 53.78 258 GLY A O 1
ATOM 1922 N N . VAL A 1 259 ? -11.926 -8.161 -3.644 1.00 56.94 259 VAL A N 1
ATOM 1923 C CA . VAL A 1 259 ? -10.553 -8.689 -3.718 1.00 56.94 259 VAL A CA 1
ATOM 1924 C C . VAL A 1 259 ? -9.554 -7.684 -3.142 1.00 56.94 259 VAL A C 1
ATOM 1926 O O . VAL A 1 259 ? -8.391 -8.018 -2.922 1.00 56.94 259 VAL A O 1
ATOM 1929 N N . TYR A 1 260 ? -9.998 -6.471 -2.803 1.00 50.31 260 TYR A N 1
ATOM 1930 C CA . TYR A 1 260 ? -9.198 -5.474 -2.095 1.00 50.31 260 TYR A CA 1
ATOM 1931 C C . TYR A 1 260 ? -8.512 -6.035 -0.835 1.00 50.31 260 TYR A C 1
ATOM 1933 O O . TYR A 1 260 ? -7.410 -5.618 -0.483 1.00 50.31 260 TYR A O 1
ATOM 1941 N N . GLU A 1 261 ? -9.109 -7.051 -0.204 1.00 51.19 261 GLU A N 1
ATOM 1942 C CA . GLU A 1 261 ? -8.571 -7.737 0.979 1.00 51.19 261 GLU A CA 1
ATOM 1943 C C . GLU A 1 261 ? -7.643 -8.932 0.662 1.00 51.19 261 GLU A C 1
ATOM 1945 O O . GLU A 1 261 ? -6.760 -9.252 1.469 1.00 51.19 261 GLU A O 1
ATOM 1950 N N . LEU A 1 262 ? -7.803 -9.566 -0.512 1.00 51.19 262 LEU A N 1
ATOM 1951 C CA . LEU A 1 262 ? -6.906 -10.587 -1.101 1.00 51.19 262 LEU A CA 1
ATOM 1952 C C . LEU A 1 262 ? -5.656 -9.953 -1.738 1.00 51.19 262 LEU A C 1
ATOM 1954 O O . LEU A 1 262 ? -4.625 -10.608 -1.909 1.00 51.19 262 LEU A O 1
ATOM 1958 N N . ARG A 1 263 ? -5.738 -8.649 -2.027 1.00 54.44 263 ARG A N 1
ATOM 1959 C CA . ARG A 1 263 ? -4.705 -7.812 -2.640 1.00 54.44 263 ARG A CA 1
ATOM 1960 C C . ARG A 1 263 ? -3.366 -7.948 -1.921 1.00 54.44 263 ARG A C 1
ATOM 1962 O O . ARG A 1 263 ? -2.367 -8.089 -2.592 1.00 54.44 263 ARG A O 1
ATOM 1969 N N . ARG A 1 264 ? -3.279 -7.982 -0.586 1.00 57.31 264 ARG A N 1
ATOM 1970 C CA . ARG A 1 264 ? -1.960 -7.930 0.086 1.00 57.31 264 ARG A CA 1
ATOM 1971 C C . ARG A 1 264 ? -1.051 -9.141 -0.187 1.00 57.31 264 ARG A C 1
ATOM 1973 O O . ARG A 1 264 ? 0.037 -8.909 -0.697 1.00 57.31 264 ARG A O 1
ATOM 1980 N N . PRO A 1 265 ? -1.417 -10.401 0.111 1.00 61.44 265 PRO A N 1
ATOM 1981 C CA . PRO A 1 265 ? -0.541 -11.542 -0.176 1.00 61.44 265 PRO A CA 1
ATOM 1982 C C . PRO A 1 265 ? -0.372 -11.790 -1.681 1.00 61.44 265 PRO A C 1
ATOM 1984 O O . PRO A 1 265 ? 0.743 -12.059 -2.122 1.00 61.44 265 PRO A O 1
ATOM 1987 N N . VAL A 1 266 ? -1.429 -11.614 -2.485 1.00 61.09 266 VAL A N 1
ATOM 1988 C CA . VAL A 1 266 ? -1.357 -11.798 -3.945 1.00 61.09 266 VAL A CA 1
ATOM 1989 C C . VAL A 1 266 ? -0.538 -10.690 -4.611 1.00 61.09 266 VAL A C 1
ATOM 1991 O O . VAL A 1 266 ? 0.280 -10.985 -5.470 1.00 61.09 266 VAL A O 1
ATOM 1994 N N . GLN A 1 267 ? -0.659 -9.427 -4.193 1.00 62.28 267 GLN A N 1
ATOM 1995 C CA . GLN A 1 267 ? 0.213 -8.343 -4.665 1.00 62.28 267 GLN A CA 1
ATOM 1996 C C . GLN A 1 267 ? 1.634 -8.497 -4.163 1.00 62.28 267 GLN A C 1
ATOM 1998 O O . GLN A 1 267 ? 2.544 -8.242 -4.937 1.00 62.28 267 GLN A O 1
ATOM 2003 N N . LYS A 1 268 ? 1.848 -8.908 -2.905 1.00 64.25 268 LYS A N 1
ATOM 2004 C CA . LYS A 1 268 ? 3.192 -9.229 -2.402 1.00 64.25 268 LYS A CA 1
ATOM 2005 C C . LYS A 1 268 ? 3.827 -10.319 -3.270 1.00 64.25 268 LYS A C 1
ATOM 2007 O O . LYS A 1 268 ? 4.976 -10.170 -3.668 1.00 64.25 268 LYS A O 1
ATOM 2012 N N . GLY A 1 269 ? 3.065 -11.354 -3.636 1.00 69.94 269 GLY A N 1
ATOM 2013 C CA . GLY A 1 269 ? 3.496 -12.415 -4.549 1.00 69.94 269 GLY A CA 1
ATOM 2014 C C . GLY A 1 269 ? 3.739 -11.929 -5.981 1.00 69.94 269 GLY A C 1
ATOM 2015 O O . GLY A 1 269 ? 4.795 -12.202 -6.539 1.00 69.94 269 GLY A O 1
ATOM 2016 N N . LEU A 1 270 ? 2.814 -11.159 -6.564 1.00 65.25 270 LEU A N 1
ATOM 2017 C CA . LEU A 1 270 ? 2.933 -10.597 -7.917 1.00 65.25 270 LEU A CA 1
ATOM 2018 C C . LEU A 1 270 ? 4.088 -9.597 -8.027 1.00 65.25 270 LEU A C 1
ATOM 2020 O O . LEU A 1 270 ? 4.804 -9.605 -9.020 1.00 65.25 270 LEU A O 1
ATOM 2024 N N . MET A 1 271 ? 4.314 -8.769 -7.007 1.00 62.25 271 MET A N 1
ATOM 2025 C CA . MET A 1 271 ? 5.515 -7.939 -6.895 1.00 62.25 271 MET A CA 1
ATOM 2026 C C . MET A 1 271 ? 6.764 -8.788 -6.782 1.00 62.25 271 MET A C 1
ATOM 2028 O O . MET A 1 271 ? 7.737 -8.531 -7.478 1.00 62.25 271 MET A O 1
ATOM 2032 N N . ALA A 1 272 ? 6.695 -9.781 -5.896 1.00 66.31 272 ALA A N 1
ATOM 2033 C CA . ALA A 1 272 ? 7.650 -10.852 -5.710 1.00 66.31 272 ALA A CA 1
ATOM 2034 C C . ALA A 1 272 ? 8.208 -11.325 -7.059 1.00 66.31 272 ALA A C 1
ATOM 2036 O O . ALA A 1 272 ? 9.388 -11.209 -7.398 1.00 66.31 272 ALA A O 1
ATOM 2037 N N . ALA A 1 273 ? 7.257 -11.809 -7.854 1.00 68.00 273 ALA A N 1
ATOM 2038 C CA . ALA A 1 273 ? 7.440 -12.359 -9.178 1.00 68.00 273 ALA A CA 1
ATOM 2039 C C . ALA A 1 273 ? 7.880 -11.310 -10.202 1.00 68.00 273 ALA A C 1
ATOM 2041 O O . ALA A 1 273 ? 8.750 -11.601 -11.008 1.00 68.00 273 ALA A O 1
ATOM 2042 N N . ALA A 1 274 ? 7.334 -10.095 -10.183 1.00 65.12 274 ALA A N 1
ATOM 2043 C CA . ALA A 1 274 ? 7.692 -9.058 -11.146 1.00 65.12 274 ALA A CA 1
ATOM 2044 C C . ALA A 1 274 ? 9.091 -8.471 -10.907 1.00 65.12 274 ALA A C 1
ATOM 2046 O O . ALA A 1 274 ? 9.826 -8.225 -11.865 1.00 65.12 274 ALA A O 1
ATOM 2047 N N . ALA A 1 275 ? 9.494 -8.287 -9.648 1.00 63.84 275 ALA A N 1
ATOM 2048 C CA . ALA A 1 275 ? 10.857 -7.914 -9.281 1.00 63.84 275 ALA A CA 1
ATOM 2049 C C . ALA A 1 275 ? 11.839 -9.018 -9.694 1.00 63.84 275 ALA A C 1
ATOM 2051 O O . ALA A 1 275 ? 12.851 -8.733 -10.336 1.00 63.84 275 ALA A O 1
ATOM 2052 N N . ALA A 1 276 ? 11.495 -10.283 -9.421 1.00 67.69 276 ALA A N 1
ATOM 2053 C CA . ALA A 1 276 ? 12.264 -11.430 -9.888 1.00 67.69 276 ALA A CA 1
ATOM 2054 C C . ALA A 1 276 ? 12.320 -11.497 -11.426 1.00 67.69 276 ALA A C 1
ATOM 2056 O O . ALA A 1 276 ? 13.393 -11.674 -11.983 1.00 67.69 276 ALA A O 1
ATOM 2057 N N . ALA A 1 277 ? 11.216 -11.282 -12.141 1.00 67.75 277 ALA A N 1
ATOM 2058 C CA . ALA A 1 277 ? 11.185 -11.281 -13.603 1.00 67.75 277 ALA A CA 1
ATOM 2059 C C . ALA A 1 277 ? 12.029 -10.144 -14.195 1.00 67.75 277 ALA A C 1
ATOM 2061 O O . ALA A 1 277 ? 12.776 -10.366 -15.144 1.00 67.75 277 ALA A O 1
ATOM 2062 N N . SER A 1 278 ? 11.976 -8.951 -13.597 1.00 66.25 278 SER A N 1
ATOM 2063 C CA . SER A 1 278 ? 12.795 -7.798 -13.994 1.00 66.25 278 SER A CA 1
ATOM 2064 C C . SER A 1 278 ? 14.284 -8.074 -13.778 1.00 66.25 278 SER A C 1
ATOM 2066 O O . SER A 1 278 ? 15.097 -7.832 -14.669 1.00 66.25 278 SER A O 1
ATOM 2068 N N . LEU A 1 279 ? 14.644 -8.660 -12.631 1.00 68.50 279 LEU A N 1
ATOM 2069 C CA . LEU A 1 279 ? 16.006 -9.119 -12.361 1.00 68.50 279 LEU A CA 1
ATOM 2070 C C . LEU A 1 279 ? 16.416 -10.256 -13.308 1.00 68.50 279 LEU A C 1
ATOM 2072 O O . LEU A 1 279 ? 17.542 -10.282 -13.787 1.00 68.50 279 LEU A O 1
ATOM 2076 N N . GLY A 1 280 ? 15.515 -11.182 -13.626 1.00 67.38 280 GLY A N 1
ATOM 2077 C CA . GLY A 1 280 ? 15.748 -12.282 -14.557 1.00 67.38 280 GLY A CA 1
ATOM 2078 C C . GLY A 1 280 ? 16.032 -11.778 -15.968 1.00 67.38 280 GLY A C 1
A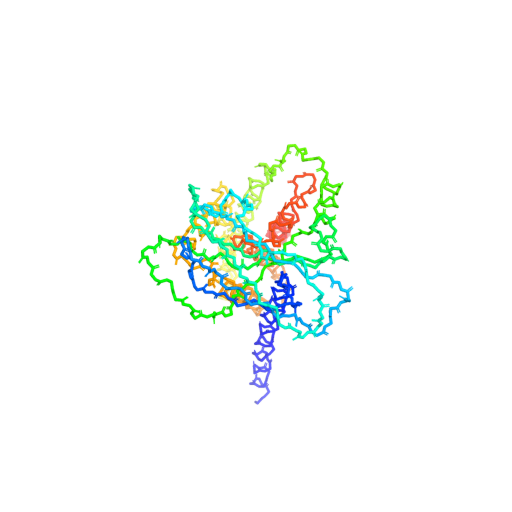TOM 2079 O O . GLY A 1 280 ? 17.021 -12.184 -16.570 1.00 67.38 280 GLY A O 1
ATOM 2080 N N . LEU A 1 281 ? 15.229 -10.835 -16.462 1.00 66.06 281 LEU A N 1
ATOM 2081 C CA . LEU A 1 281 ? 15.455 -10.135 -17.728 1.00 66.06 281 LEU A CA 1
ATOM 2082 C C . LEU A 1 281 ? 16.797 -9.400 -17.724 1.00 66.06 281 LEU A C 1
ATOM 2084 O O . LEU A 1 281 ? 17.569 -9.527 -18.674 1.00 66.06 281 LEU A O 1
ATOM 2088 N N . PHE A 1 282 ? 17.116 -8.706 -16.631 1.00 67.56 282 PHE A N 1
ATOM 2089 C CA . PHE A 1 282 ? 18.409 -8.055 -16.451 1.00 67.56 282 PHE A CA 1
ATOM 2090 C C . PHE A 1 282 ? 19.571 -9.058 -16.499 1.00 67.56 282 PHE A C 1
ATOM 2092 O O . PHE A 1 282 ? 20.555 -8.835 -17.196 1.00 67.56 282 PHE A O 1
ATOM 2099 N N . LEU A 1 283 ? 19.459 -10.202 -15.823 1.00 65.69 283 LEU A N 1
ATOM 2100 C CA . LEU A 1 283 ? 20.487 -11.244 -15.811 1.00 65.69 283 LEU A CA 1
ATOM 2101 C C . LEU A 1 283 ? 20.612 -11.969 -17.162 1.00 65.69 283 LEU A C 1
ATOM 2103 O O . LEU A 1 283 ? 21.719 -12.338 -17.560 1.00 65.69 283 LEU A O 1
ATOM 2107 N N . LEU A 1 284 ? 19.510 -12.157 -17.891 1.00 65.12 284 LEU A N 1
ATOM 2108 C CA . LEU A 1 284 ? 19.518 -12.681 -19.259 1.00 65.12 284 LEU A CA 1
ATOM 2109 C C . LEU A 1 284 ? 20.211 -11.708 -20.217 1.00 65.12 284 LEU A C 1
ATOM 2111 O O . LEU A 1 284 ? 21.049 -12.138 -21.008 1.00 65.12 284 LEU A O 1
ATOM 2115 N N . PHE A 1 285 ? 19.943 -10.408 -20.081 1.00 65.94 285 PHE A N 1
ATOM 2116 C CA . PHE A 1 285 ? 20.646 -9.349 -20.801 1.00 65.94 285 PHE A CA 1
ATOM 2117 C C . PHE A 1 285 ? 22.146 -9.321 -20.457 1.00 65.94 285 PHE A C 1
ATOM 2119 O O . PHE A 1 285 ? 23.007 -9.356 -21.330 1.00 65.94 285 PHE A O 1
ATOM 2126 N N . MET A 1 286 ? 22.492 -9.377 -19.172 1.00 63.09 286 MET A N 1
ATOM 2127 C CA . MET A 1 286 ? 23.877 -9.505 -18.704 1.00 63.09 286 MET A CA 1
ATOM 2128 C C . MET A 1 286 ? 24.593 -10.722 -19.298 1.00 63.09 286 MET A C 1
ATOM 2130 O O . MET A 1 286 ? 25.788 -10.681 -19.594 1.00 63.09 286 MET A O 1
ATOM 2134 N N . ARG A 1 287 ? 23.865 -11.832 -19.461 1.00 65.06 287 ARG A N 1
ATOM 2135 C CA . ARG A 1 287 ? 24.389 -13.074 -20.026 1.00 65.06 287 ARG A CA 1
ATOM 2136 C C . ARG A 1 287 ? 24.591 -12.987 -21.538 1.00 65.06 287 ARG A C 1
ATOM 2138 O O . ARG A 1 287 ? 25.565 -13.570 -22.012 1.00 65.06 287 ARG A O 1
ATOM 2145 N N . SER A 1 288 ? 23.709 -12.310 -22.273 1.00 62.66 288 SER A N 1
ATOM 2146 C CA . SER A 1 288 ? 23.840 -12.150 -23.727 1.00 62.66 288 SER A CA 1
ATOM 2147 C C . SER A 1 288 ? 24.965 -11.185 -24.112 1.00 62.66 288 SER A C 1
ATOM 2149 O O . SER A 1 288 ? 25.578 -11.362 -25.158 1.00 62.66 288 SER A O 1
ATOM 2151 N N . VAL A 1 289 ? 25.325 -10.236 -23.243 1.00 60.41 289 VAL A N 1
ATOM 2152 C CA . VAL A 1 289 ? 26.329 -9.190 -23.527 1.00 60.41 289 VAL A CA 1
ATOM 2153 C C . VAL A 1 289 ? 27.701 -9.505 -22.892 1.00 60.41 289 VAL A C 1
ATOM 2155 O O . VAL A 1 289 ? 28.419 -8.630 -22.422 1.00 60.41 289 VAL A O 1
ATOM 2158 N N . ARG A 1 290 ? 28.091 -10.786 -22.832 1.00 54.72 290 ARG A N 1
ATOM 2159 C CA . ARG A 1 290 ? 29.093 -11.326 -21.884 1.00 54.72 290 ARG A CA 1
ATOM 2160 C C . ARG A 1 290 ? 30.559 -10.862 -21.971 1.00 54.72 290 ARG A C 1
ATOM 2162 O O . ARG A 1 290 ? 31.384 -11.428 -21.259 1.00 54.72 290 ARG A O 1
ATOM 2169 N N . ARG A 1 291 ? 30.902 -9.821 -22.731 1.00 59.62 291 ARG A N 1
ATOM 2170 C CA . ARG A 1 291 ? 32.127 -9.022 -22.535 1.00 59.62 291 ARG A CA 1
ATOM 2171 C C . ARG A 1 291 ? 31.833 -7.567 -22.929 1.00 59.62 291 ARG A C 1
ATOM 2173 O O . ARG A 1 291 ? 31.412 -7.354 -24.066 1.00 59.62 291 ARG A O 1
ATOM 2180 N N . PRO A 1 292 ? 32.095 -6.558 -22.074 1.00 59.41 292 PRO A N 1
ATOM 2181 C CA . PRO A 1 292 ? 31.900 -5.142 -22.399 1.00 59.41 292 PRO A CA 1
ATOM 2182 C C . PRO A 1 292 ? 33.008 -4.625 -23.334 1.00 59.41 292 PRO A C 1
ATOM 2184 O O . PRO A 1 292 ? 33.553 -3.549 -23.109 1.00 59.41 292 PRO A O 1
ATOM 2187 N N . GLY A 1 293 ? 33.380 -5.414 -24.347 1.00 70.12 293 GLY A N 1
ATOM 2188 C CA . GLY A 1 293 ? 34.287 -5.005 -25.412 1.00 70.12 293 GLY A CA 1
ATOM 2189 C C . GLY A 1 293 ? 33.605 -3.954 -26.300 1.00 70.12 293 GLY A C 1
ATOM 2190 O O . GLY A 1 293 ? 33.146 -2.928 -25.796 1.00 70.12 293 GLY A O 1
ATOM 2191 N N . PRO A 1 294 ? 33.454 -4.173 -27.614 1.00 73.62 294 PRO A N 1
ATOM 2192 C CA . PRO A 1 294 ? 32.820 -3.179 -28.487 1.00 73.62 294 PRO A CA 1
ATOM 2193 C C . PRO A 1 294 ? 31.359 -2.848 -28.102 1.00 73.62 294 PRO A C 1
ATOM 2195 O O . PRO A 1 294 ? 30.871 -1.773 -28.445 1.00 73.62 294 PRO A O 1
ATOM 2198 N N . HIS A 1 295 ? 30.685 -3.704 -27.323 1.00 81.00 295 HIS A N 1
ATOM 2199 C CA . HIS A 1 295 ? 29.267 -3.574 -26.953 1.00 81.00 295 HIS A CA 1
ATOM 2200 C C . HIS A 1 295 ? 29.002 -2.827 -25.630 1.00 81.00 295 HIS A C 1
ATOM 2202 O O . HIS A 1 295 ? 27.877 -2.843 -25.127 1.00 81.00 295 HIS A O 1
ATOM 2208 N N . ARG A 1 296 ? 30.005 -2.161 -25.035 1.00 84.69 296 ARG A N 1
ATOM 2209 C CA . ARG A 1 296 ? 29.851 -1.440 -23.751 1.00 84.69 296 ARG A CA 1
ATOM 2210 C C . ARG A 1 296 ? 28.706 -0.419 -23.766 1.00 84.69 296 ARG A C 1
ATOM 2212 O O . ARG A 1 296 ? 28.020 -0.242 -22.765 1.00 84.69 296 ARG A O 1
ATOM 2219 N N . ALA A 1 297 ? 28.492 0.233 -24.905 1.00 88.25 297 ALA A N 1
ATOM 2220 C CA . ALA A 1 297 ? 27.448 1.235 -25.075 1.00 88.25 297 ALA A CA 1
ATOM 2221 C C . ALA A 1 297 ? 26.034 0.620 -25.078 1.00 88.25 297 ALA A C 1
ATOM 2223 O O . ALA A 1 297 ? 25.161 1.094 -24.356 1.00 88.25 297 ALA A O 1
ATOM 2224 N N . LEU A 1 298 ? 25.842 -0.493 -25.801 1.00 87.44 298 LEU A N 1
ATOM 2225 C CA . LEU A 1 298 ? 24.602 -1.282 -25.784 1.00 87.44 298 LEU A CA 1
ATOM 2226 C C . LEU A 1 298 ? 24.273 -1.768 -24.369 1.00 87.44 298 LEU A C 1
ATOM 2228 O O . LEU A 1 298 ? 23.120 -1.734 -23.944 1.00 87.44 298 LEU A O 1
ATOM 2232 N N . TRP A 1 299 ? 25.303 -2.178 -23.629 1.00 85.25 299 TRP A N 1
ATOM 2233 C CA . TRP A 1 299 ? 25.175 -2.648 -22.257 1.00 85.25 299 TRP A CA 1
ATOM 2234 C C . TRP A 1 299 ? 24.624 -1.568 -21.321 1.00 85.25 299 TRP A C 1
ATOM 2236 O O . TRP A 1 299 ? 23.606 -1.786 -20.666 1.00 85.25 299 TRP A O 1
ATOM 2246 N N . TRP A 1 300 ? 25.227 -0.375 -21.321 1.00 87.25 300 TRP A N 1
ATOM 2247 C CA . TRP A 1 300 ? 24.717 0.757 -20.542 1.00 87.25 300 TRP A CA 1
ATOM 2248 C C . TRP A 1 300 ? 23.309 1.169 -20.961 1.00 87.25 300 TRP A C 1
ATOM 2250 O O . TRP A 1 300 ? 22.487 1.465 -20.093 1.00 87.25 300 TRP A O 1
ATOM 2260 N N . THR A 1 301 ? 22.994 1.110 -22.260 1.00 91.00 301 THR A N 1
ATOM 2261 C CA . THR A 1 301 ? 21.629 1.373 -22.719 1.00 91.00 301 THR A CA 1
ATOM 2262 C C . THR A 1 301 ? 20.629 0.402 -22.103 1.00 91.00 301 THR A C 1
ATOM 2264 O O . THR A 1 301 ? 19.617 0.835 -21.553 1.00 91.00 301 THR A O 1
ATOM 2267 N N . GLY A 1 302 ? 20.915 -0.900 -22.149 1.00 88.06 302 GLY A N 1
ATOM 2268 C CA . GLY A 1 302 ? 20.027 -1.906 -21.572 1.00 88.06 302 GLY A CA 1
ATOM 2269 C C . GLY A 1 302 ? 19.863 -1.769 -20.059 1.00 88.06 302 GLY A C 1
ATOM 2270 O O . GLY A 1 302 ? 18.745 -1.898 -19.569 1.00 88.06 302 GLY A O 1
ATOM 2271 N N . ILE A 1 303 ? 20.928 -1.425 -19.325 1.00 85.69 303 ILE A N 1
ATOM 2272 C CA . ILE A 1 303 ? 20.848 -1.141 -17.880 1.00 85.69 303 ILE A CA 1
ATOM 2273 C C . ILE A 1 303 ? 19.911 0.037 -17.608 1.00 85.69 303 ILE A C 1
ATOM 2275 O O . ILE A 1 303 ? 19.039 -0.065 -16.746 1.00 85.69 303 ILE A O 1
ATOM 2279 N N . GLY A 1 304 ? 20.062 1.135 -18.353 1.00 88.75 304 GLY A N 1
ATOM 2280 C CA . GLY A 1 304 ? 19.216 2.316 -18.197 1.00 88.75 304 GLY A CA 1
ATOM 2281 C C . GLY A 1 304 ? 17.737 2.021 -18.462 1.00 88.75 304 GLY A C 1
ATOM 2282 O O . GLY A 1 304 ? 16.880 2.366 -17.647 1.00 88.75 304 GLY A O 1
ATOM 2283 N N . VAL A 1 305 ? 17.435 1.302 -19.551 1.00 90.12 305 VAL A N 1
ATOM 2284 C CA . VAL A 1 305 ? 16.061 0.881 -19.884 1.00 90.12 305 VAL A CA 1
ATOM 2285 C C . VAL A 1 305 ? 15.496 -0.055 -18.816 1.00 90.12 305 VAL A C 1
ATOM 2287 O O . VAL A 1 305 ? 14.366 0.138 -18.363 1.00 90.12 305 VAL A O 1
ATOM 2290 N N . ALA A 1 306 ? 16.270 -1.044 -18.366 1.00 84.62 306 ALA A N 1
ATOM 2291 C CA . ALA A 1 306 ? 15.840 -1.967 -17.320 1.00 84.62 306 ALA A CA 1
ATOM 2292 C C . ALA A 1 306 ? 15.521 -1.224 -16.012 1.00 84.62 306 ALA A C 1
ATOM 2294 O O . ALA A 1 306 ? 14.457 -1.431 -15.433 1.00 84.62 306 ALA A O 1
ATOM 2295 N N . ALA A 1 307 ? 16.384 -0.297 -15.587 1.00 84.19 307 ALA A N 1
ATOM 2296 C CA . ALA A 1 307 ? 16.143 0.531 -14.409 1.00 84.19 307 AL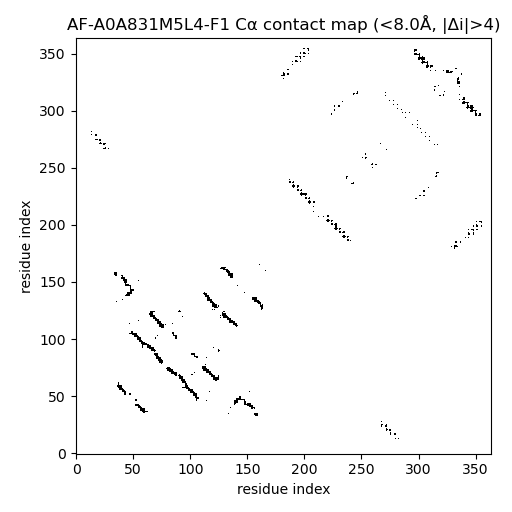A A CA 1
ATOM 2297 C C . ALA A 1 307 ? 14.876 1.394 -14.560 1.00 84.19 307 ALA A C 1
ATOM 2299 O O . ALA A 1 307 ? 14.016 1.388 -13.676 1.00 84.19 307 ALA A O 1
ATOM 2300 N N . TYR A 1 308 ? 14.713 2.077 -15.699 1.00 90.19 308 TYR A N 1
ATOM 2301 C CA . TYR A 1 308 ? 13.522 2.880 -15.988 1.00 90.19 308 TYR A CA 1
ATOM 2302 C C . TYR A 1 308 ? 12.234 2.041 -15.933 1.00 90.19 308 TYR A C 1
ATOM 2304 O O . TYR A 1 308 ? 11.269 2.422 -15.264 1.00 90.19 308 TYR A O 1
ATOM 2312 N N . THR A 1 309 ? 12.210 0.890 -16.610 1.00 86.75 309 THR A N 1
ATOM 2313 C CA . THR A 1 309 ? 11.029 0.012 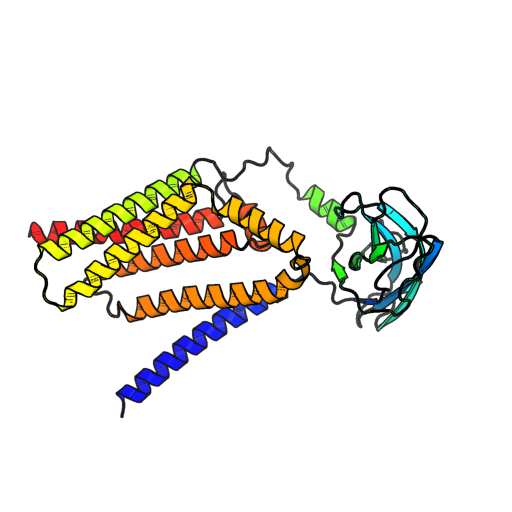-16.666 1.00 86.75 309 THR A CA 1
ATOM 2314 C C . THR A 1 309 ? 10.698 -0.597 -15.307 1.00 86.75 309 THR A C 1
ATOM 2316 O O . THR A 1 309 ? 9.530 -0.588 -14.923 1.00 86.75 309 THR A O 1
ATOM 2319 N N . ALA A 1 310 ? 11.696 -1.036 -14.534 1.00 82.06 310 ALA A N 1
ATOM 2320 C CA . ALA A 1 310 ? 11.489 -1.591 -13.198 1.00 82.06 310 ALA A CA 1
ATOM 2321 C C . ALA A 1 310 ? 10.851 -0.563 -12.253 1.00 82.06 310 ALA A C 1
ATOM 2323 O O . ALA A 1 310 ? 9.848 -0.850 -11.596 1.00 82.06 310 ALA A O 1
ATOM 2324 N N . VAL A 1 311 ? 11.372 0.667 -12.228 1.00 84.69 311 VAL A N 1
ATOM 2325 C CA . VAL A 1 311 ? 10.826 1.732 -11.373 1.00 84.69 311 VAL A CA 1
ATOM 2326 C C . VAL A 1 311 ? 9.448 2.184 -11.856 1.00 84.69 311 VAL A C 1
ATOM 2328 O O . VAL A 1 311 ? 8.564 2.429 -11.033 1.00 84.69 311 VAL A O 1
ATOM 2331 N N . SER A 1 312 ? 9.229 2.238 -13.174 1.00 86.31 312 SER A N 1
ATOM 2332 C CA . SER A 1 312 ? 7.916 2.529 -13.770 1.00 86.31 312 SER A CA 1
ATOM 2333 C C . SER A 1 312 ? 6.884 1.441 -13.453 1.00 86.31 312 SER A C 1
ATOM 2335 O O . SER A 1 312 ? 5.725 1.746 -13.186 1.00 86.31 312 SER A O 1
ATOM 2337 N N . PHE A 1 313 ? 7.294 0.176 -13.398 1.00 81.50 313 PHE A N 1
ATOM 2338 C CA . PHE A 1 313 ? 6.421 -0.925 -13.012 1.00 81.50 313 PHE A CA 1
ATOM 2339 C C . PHE A 1 313 ? 6.048 -0.854 -11.524 1.00 81.50 313 PHE A C 1
ATOM 2341 O O . PHE A 1 313 ? 4.865 -0.836 -11.182 1.00 81.50 313 PHE A O 1
ATOM 2348 N N . VAL A 1 314 ? 7.037 -0.719 -10.631 1.00 76.19 314 VAL A N 1
ATOM 2349 C CA . VAL A 1 314 ? 6.813 -0.551 -9.178 1.00 76.19 314 VAL A CA 1
ATOM 2350 C C . VAL A 1 314 ? 5.881 0.636 -8.899 1.00 76.19 314 VAL A C 1
ATOM 2352 O O . VAL A 1 314 ? 4.989 0.565 -8.052 1.00 76.19 314 VAL A O 1
ATOM 2355 N N . SER A 1 315 ? 6.045 1.699 -9.683 1.00 77.25 315 SER A N 1
ATOM 2356 C CA . SER A 1 315 ? 5.217 2.903 -9.705 1.00 77.25 315 SER A CA 1
ATOM 2357 C C . SER A 1 315 ? 3.737 2.674 -10.033 1.00 77.25 315 SER A C 1
ATOM 2359 O O . SER A 1 315 ? 2.885 3.382 -9.489 1.00 77.25 315 SER A O 1
ATOM 2361 N N . VAL A 1 316 ? 3.422 1.732 -10.924 1.00 74.44 316 VAL A N 1
ATOM 2362 C CA . VAL A 1 316 ? 2.045 1.411 -11.347 1.00 74.44 316 VAL A CA 1
ATOM 2363 C C . VAL A 1 316 ? 1.343 0.526 -10.322 1.00 74.44 316 VAL A C 1
ATOM 2365 O O . VAL A 1 316 ? 0.159 0.708 -10.046 1.00 74.44 316 VAL A O 1
ATOM 2368 N N . VAL A 1 317 ? 2.072 -0.403 -9.698 1.00 65.94 317 VAL A N 1
ATOM 2369 C CA . VAL A 1 317 ? 1.483 -1.382 -8.768 1.00 65.94 317 VAL A CA 1
ATOM 2370 C C . VAL A 1 317 ? 1.031 -0.737 -7.437 1.00 65.94 317 VAL A C 1
ATOM 2372 O O . VAL A 1 317 ? 0.257 -1.337 -6.689 1.00 65.94 317 VAL A O 1
ATOM 2375 N N . SER A 1 318 ? 1.343 0.551 -7.224 1.00 57.31 318 SER A N 1
ATOM 2376 C CA . SER A 1 318 ? 0.691 1.426 -6.239 1.00 57.31 318 SER A CA 1
ATOM 2377 C C . SER A 1 318 ? 0.831 0.919 -4.796 1.00 57.31 318 SER A C 1
ATOM 2379 O O . SER A 1 318 ? -0.125 0.407 -4.201 1.00 57.31 318 SER A O 1
ATOM 2381 N N . PHE A 1 319 ? 2.011 1.130 -4.213 1.00 62.78 319 PHE A N 1
ATOM 2382 C CA . PHE A 1 319 ? 2.276 0.867 -2.797 1.00 62.78 319 PHE A CA 1
ATOM 2383 C C . PHE A 1 319 ? 2.132 2.118 -1.964 1.00 62.78 319 PHE A C 1
ATOM 2385 O O . PHE A 1 319 ? 2.604 3.173 -2.368 1.00 62.78 319 PHE A O 1
ATOM 2392 N N . HIS A 1 320 ? 1.636 1.955 -0.738 1.00 64.06 320 HIS A N 1
ATOM 2393 C CA . HIS A 1 320 ? 1.672 3.020 0.259 1.00 64.06 320 HIS A CA 1
ATOM 2394 C C . HIS A 1 320 ? 3.096 3.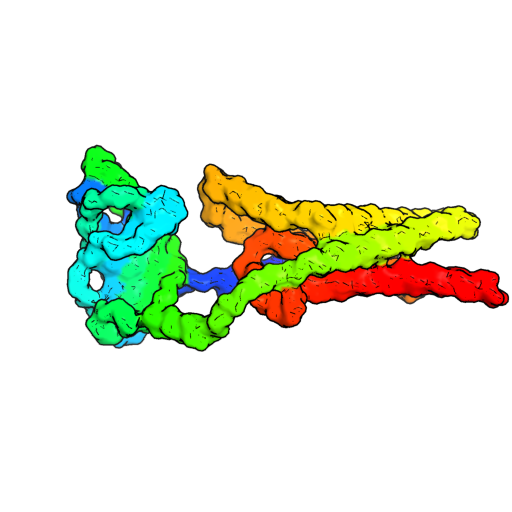577 0.433 1.00 64.06 320 HIS A C 1
ATOM 2396 O O . HIS A 1 320 ? 3.273 4.784 0.481 1.00 64.06 320 HIS A O 1
ATOM 2402 N N . ALA A 1 321 ? 4.126 2.722 0.404 1.00 59.22 321 ALA A N 1
ATOM 2403 C CA . ALA A 1 321 ? 5.524 3.156 0.447 1.00 59.22 321 ALA A CA 1
ATOM 2404 C C . ALA A 1 321 ? 5.951 3.978 -0.786 1.00 59.22 321 ALA A C 1
ATOM 2406 O O . ALA A 1 321 ? 6.676 4.958 -0.646 1.00 59.22 321 ALA A O 1
ATOM 2407 N N . VAL A 1 322 ? 5.487 3.616 -1.988 1.00 66.69 322 VAL A N 1
ATOM 2408 C CA . VAL A 1 322 ? 5.772 4.363 -3.227 1.00 66.69 322 VAL A CA 1
ATOM 2409 C C . VAL A 1 322 ? 4.996 5.677 -3.254 1.00 66.69 322 VAL A C 1
ATOM 2411 O O . VAL A 1 322 ? 5.536 6.688 -3.682 1.00 66.69 322 VAL A O 1
ATOM 2414 N N . ASP A 1 323 ? 3.761 5.689 -2.757 1.00 69.31 323 ASP A N 1
ATOM 2415 C CA . ASP A 1 323 ? 2.950 6.897 -2.620 1.00 69.31 323 ASP A CA 1
ATOM 2416 C C . ASP A 1 323 ? 3.571 7.856 -1.589 1.00 69.31 323 ASP A C 1
ATOM 2418 O O . ASP A 1 323 ? 3.666 9.057 -1.840 1.00 69.31 323 ASP A O 1
ATOM 2422 N N . VAL A 1 324 ? 4.099 7.327 -0.477 1.00 69.38 324 VAL A N 1
ATOM 2423 C CA . VAL A 1 324 ? 4.901 8.091 0.489 1.00 69.38 324 VAL A CA 1
ATOM 2424 C C . VAL A 1 324 ? 6.168 8.622 -0.177 1.00 69.38 324 VAL A C 1
ATOM 2426 O O . VAL A 1 324 ? 6.418 9.821 -0.107 1.00 69.38 324 VAL A O 1
ATOM 2429 N N . ALA A 1 325 ? 6.929 7.790 -0.889 1.00 69.69 325 ALA A N 1
ATOM 2430 C CA . ALA A 1 325 ? 8.126 8.237 -1.599 1.00 69.69 325 ALA A CA 1
ATOM 2431 C C . ALA A 1 325 ? 7.807 9.326 -2.636 1.00 69.69 325 ALA A C 1
ATOM 2433 O O . ALA A 1 325 ? 8.522 10.317 -2.720 1.00 69.69 325 ALA A O 1
ATOM 2434 N N . ARG A 1 326 ? 6.697 9.202 -3.372 1.00 72.44 326 ARG A N 1
ATOM 2435 C CA . ARG A 1 326 ? 6.212 10.231 -4.302 1.00 72.44 326 ARG A CA 1
ATOM 2436 C C . ARG A 1 326 ? 5.837 11.532 -3.607 1.00 72.44 326 ARG A C 1
ATOM 2438 O O . ARG A 1 326 ? 6.030 12.599 -4.179 1.00 72.44 326 ARG A O 1
ATOM 2445 N N . SER A 1 327 ? 5.324 11.446 -2.382 1.00 71.25 327 SER A N 1
ATOM 2446 C CA . SER A 1 327 ? 4.991 12.622 -1.578 1.00 71.25 327 SER A CA 1
ATOM 2447 C C . SER A 1 327 ? 6.221 13.361 -1.038 1.00 71.25 327 SER A C 1
ATOM 2449 O O . SER A 1 327 ? 6.116 14.542 -0.714 1.00 71.25 327 SER A O 1
ATOM 2451 N N . LEU A 1 328 ? 7.397 12.719 -1.008 1.00 75.81 328 LEU A N 1
ATOM 2452 C CA . LEU A 1 328 ? 8.683 13.336 -0.654 1.00 75.81 328 LEU A CA 1
ATOM 2453 C C . LEU A 1 328 ? 9.268 14.140 -1.831 1.00 75.81 328 LEU A C 1
ATOM 2455 O O . LEU A 1 328 ? 10.441 13.998 -2.169 1.00 75.81 328 LEU A O 1
ATOM 2459 N N . ALA A 1 329 ? 8.449 14.956 -2.496 1.00 74.62 329 ALA A N 1
ATOM 2460 C CA . ALA A 1 329 ? 8.889 15.743 -3.640 1.00 74.62 329 ALA A CA 1
ATOM 2461 C C . ALA A 1 329 ? 9.845 16.865 -3.200 1.00 74.62 329 ALA A C 1
ATOM 2463 O O . ALA A 1 329 ? 9.483 17.736 -2.406 1.00 74.62 329 ALA A O 1
ATOM 2464 N N . TRP A 1 330 ? 11.052 16.875 -3.762 1.00 73.56 330 TRP A N 1
ATOM 2465 C CA . TRP A 1 330 ? 12.026 17.952 -3.602 1.00 73.56 330 TRP A CA 1
ATOM 2466 C C . TRP A 1 330 ? 11.984 18.828 -4.859 1.00 73.56 330 TRP A C 1
ATOM 2468 O O . TRP A 1 330 ? 12.187 18.337 -5.965 1.00 73.56 330 TRP A O 1
ATOM 2478 N N . HIS A 1 331 ? 11.661 20.119 -4.720 1.00 78.94 331 HIS A N 1
ATOM 2479 C CA . HIS A 1 331 ? 11.444 21.044 -5.852 1.00 78.94 331 HIS A CA 1
ATOM 2480 C C . HIS A 1 331 ? 10.476 20.519 -6.939 1.00 78.94 331 HIS A C 1
ATOM 2482 O O . HIS A 1 331 ? 10.635 20.805 -8.121 1.00 78.94 331 HIS A O 1
ATOM 2488 N N . GLY A 1 332 ? 9.452 19.753 -6.547 1.00 76.81 332 GLY A N 1
ATOM 2489 C CA . GLY A 1 332 ? 8.466 19.189 -7.480 1.00 76.81 332 GLY A CA 1
ATOM 2490 C C . GLY A 1 332 ? 8.919 17.920 -8.211 1.00 76.81 332 GLY A C 1
ATOM 2491 O O . GLY A 1 332 ? 8.143 17.388 -9.003 1.00 76.81 332 GLY A O 1
ATOM 2492 N N . LEU A 1 333 ? 10.126 17.418 -7.921 1.00 79.44 333 LEU A N 1
ATOM 2493 C CA . LEU A 1 333 ? 10.641 16.138 -8.401 1.00 79.44 333 LEU A CA 1
ATOM 2494 C C . LEU A 1 333 ? 10.539 15.094 -7.285 1.00 79.44 333 LEU A C 1
ATOM 2496 O O . LEU A 1 333 ? 11.085 15.280 -6.195 1.00 79.44 333 LEU A O 1
ATOM 2500 N N . SER A 1 334 ? 9.843 13.987 -7.543 1.00 85.50 334 SER A N 1
ATOM 2501 C CA . SER A 1 334 ? 9.830 12.872 -6.597 1.00 85.50 334 SER A CA 1
ATOM 2502 C C . SER A 1 334 ? 11.096 12.013 -6.736 1.00 85.50 334 SER A C 1
ATOM 2504 O O . SER A 1 334 ? 11.623 11.889 -7.843 1.00 85.50 334 SER A O 1
ATOM 2506 N N . PRO A 1 335 ? 11.574 11.349 -5.665 1.00 82.19 335 PRO A N 1
ATOM 2507 C CA . PRO A 1 335 ? 12.654 10.365 -5.750 1.00 82.19 335 PRO A CA 1
ATOM 2508 C C . PRO A 1 335 ? 12.387 9.284 -6.803 1.00 82.19 335 PRO A C 1
ATOM 2510 O O . PRO A 1 335 ? 13.297 8.845 -7.496 1.00 82.19 335 PRO A O 1
ATOM 2513 N N . VAL A 1 336 ? 11.124 8.885 -6.965 1.00 86.25 336 VAL A N 1
ATOM 2514 C CA . VAL A 1 336 ? 10.710 7.904 -7.971 1.00 86.25 336 VAL A CA 1
ATOM 2515 C C . VAL A 1 336 ? 10.950 8.442 -9.382 1.00 86.25 336 VAL A C 1
ATOM 2517 O O . VAL A 1 336 ? 11.562 7.757 -10.200 1.00 86.25 336 VAL A O 1
ATOM 2520 N N . ASP A 1 337 ? 10.530 9.675 -9.660 1.00 88.25 337 ASP A N 1
ATOM 2521 C CA . ASP A 1 337 ? 10.733 10.308 -10.966 1.00 88.25 337 ASP A CA 1
ATOM 2522 C C . ASP A 1 337 ? 12.207 10.620 -11.228 1.00 88.25 337 ASP A C 1
ATOM 2524 O O . ASP A 1 337 ? 12.671 10.462 -12.355 1.00 88.25 337 ASP A O 1
ATOM 2528 N N . ALA A 1 338 ? 12.971 10.971 -10.190 1.00 87.94 338 ALA A N 1
ATOM 2529 C CA . ALA A 1 338 ? 14.415 11.157 -10.281 1.00 87.94 338 ALA A CA 1
ATOM 2530 C C . ALA A 1 338 ? 15.124 9.862 -10.709 1.00 87.94 338 ALA A C 1
ATOM 2532 O O . ALA A 1 338 ? 15.950 9.886 -11.619 1.00 87.94 338 ALA A O 1
ATOM 2533 N N . VAL A 1 339 ? 14.769 8.713 -10.118 1.00 87.25 339 VAL A N 1
ATOM 2534 C CA . VAL A 1 339 ? 15.359 7.418 -10.499 1.00 87.25 339 VAL A CA 1
ATOM 2535 C C . VAL A 1 339 ? 14.916 6.997 -11.906 1.00 87.25 339 VAL A C 1
ATOM 2537 O O . VAL A 1 339 ? 15.738 6.495 -12.674 1.00 87.25 339 VAL A O 1
ATOM 2540 N N . ARG A 1 340 ? 13.654 7.241 -12.294 1.00 91.50 340 ARG A N 1
ATOM 2541 C CA . ARG A 1 340 ? 13.190 7.013 -13.680 1.00 91.50 340 ARG A CA 1
ATOM 2542 C C . ARG A 1 340 ? 13.979 7.870 -14.668 1.00 91.50 340 ARG A C 1
ATOM 2544 O O . ARG A 1 340 ? 14.471 7.345 -15.664 1.00 91.50 340 ARG A O 1
ATOM 2551 N N . GLY A 1 341 ? 14.152 9.154 -14.359 1.00 90.56 341 GLY A N 1
ATOM 2552 C CA . GLY A 1 341 ? 14.952 10.089 -15.144 1.00 90.56 341 GLY A CA 1
ATOM 2553 C C . GLY A 1 341 ? 16.405 9.661 -15.265 1.00 90.56 341 GLY A C 1
ATOM 2554 O O . GLY A 1 341 ? 16.933 9.642 -16.372 1.00 90.56 341 GLY A O 1
ATOM 2555 N N . ALA A 1 342 ? 17.028 9.220 -14.171 1.00 89.75 342 ALA A N 1
ATOM 2556 C CA . ALA A 1 342 ? 18.384 8.680 -14.193 1.00 89.75 342 ALA A CA 1
ATOM 2557 C C . ALA A 1 342 ? 18.490 7.435 -15.091 1.00 89.75 342 ALA A C 1
ATOM 2559 O O . ALA A 1 342 ? 19.398 7.353 -15.916 1.00 89.75 342 ALA A O 1
ATOM 2560 N N . GLY A 1 343 ? 17.538 6.499 -14.999 1.00 88.44 343 GLY A N 1
ATOM 2561 C CA . GLY A 1 343 ? 17.479 5.326 -15.878 1.00 88.44 343 GLY A CA 1
ATOM 2562 C C . GLY A 1 343 ? 17.371 5.704 -17.359 1.00 88.44 343 GLY A C 1
ATOM 2563 O O . GLY A 1 343 ? 18.154 5.226 -18.182 1.00 88.44 343 GLY A O 1
ATOM 2564 N N . ALA A 1 344 ? 16.462 6.622 -17.698 1.00 92.12 344 ALA A N 1
ATOM 2565 C CA . ALA A 1 344 ? 16.299 7.125 -19.061 1.00 92.12 344 ALA A CA 1
ATOM 2566 C C . ALA A 1 344 ? 17.547 7.879 -19.563 1.00 92.12 344 ALA A C 1
ATOM 2568 O O . ALA A 1 344 ? 17.965 7.689 -20.705 1.00 92.12 344 ALA A O 1
ATOM 2569 N N . ALA A 1 345 ? 18.196 8.673 -18.707 1.00 92.12 345 ALA A N 1
ATOM 2570 C CA . ALA A 1 345 ? 19.416 9.402 -19.047 1.00 92.12 345 ALA A CA 1
ATOM 2571 C C . ALA A 1 345 ? 20.600 8.458 -19.296 1.00 92.12 345 ALA A C 1
ATOM 2573 O O . ALA A 1 345 ? 21.340 8.641 -20.264 1.00 92.12 345 ALA A O 1
ATOM 2574 N N . VAL A 1 346 ? 20.762 7.414 -18.477 1.00 90.12 346 VAL A N 1
ATOM 2575 C CA . VAL A 1 346 ? 21.760 6.356 -18.703 1.00 90.12 346 VAL A CA 1
ATOM 2576 C C . VAL A 1 346 ? 21.485 5.634 -20.023 1.00 90.12 346 VAL A C 1
ATOM 2578 O O . VAL A 1 346 ? 22.415 5.419 -20.804 1.00 90.12 346 VAL A O 1
ATOM 2581 N N . ALA A 1 347 ? 20.214 5.322 -20.310 1.00 91.38 347 ALA A N 1
ATOM 2582 C CA . ALA A 1 347 ? 19.821 4.684 -21.562 1.00 91.38 347 ALA A CA 1
ATOM 2583 C C . ALA A 1 347 ? 20.239 5.527 -22.776 1.00 91.38 347 ALA A C 1
ATOM 2585 O O . ALA A 1 347 ? 20.966 5.047 -23.654 1.00 91.38 347 ALA A O 1
ATOM 2586 N N . PHE A 1 348 ? 19.843 6.801 -22.765 1.00 93.12 348 PHE A N 1
ATOM 2587 C CA . PHE A 1 348 ? 20.174 7.791 -23.783 1.00 93.12 348 PHE A CA 1
ATOM 2588 C C . PHE A 1 348 ? 21.690 7.955 -23.955 1.00 93.12 348 PHE A C 1
ATOM 2590 O O . PHE A 1 348 ? 22.210 7.829 -25.064 1.00 93.12 348 PHE A O 1
ATOM 2597 N N . SER A 1 349 ? 22.426 8.147 -22.860 1.00 90.50 349 SER A N 1
ATOM 2598 C CA . SER A 1 349 ? 23.877 8.367 -22.891 1.00 90.50 349 SER A CA 1
ATOM 2599 C C . 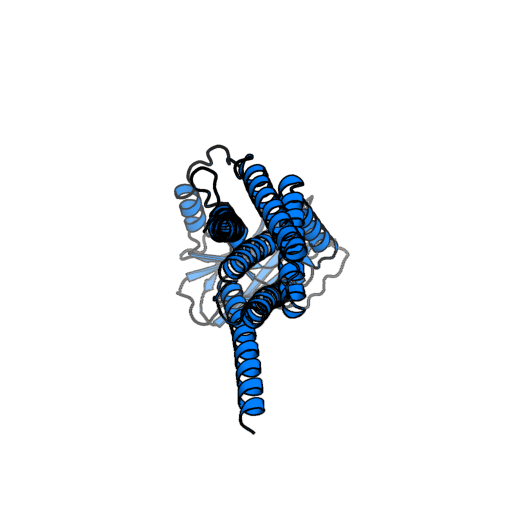SER A 1 349 ? 24.619 7.167 -23.484 1.00 90.50 349 SER A C 1
ATOM 2601 O O . SER A 1 349 ? 25.529 7.342 -24.294 1.00 90.50 349 SER A O 1
ATOM 2603 N N . GLY A 1 350 ? 24.181 5.943 -23.160 1.00 90.50 350 GLY A N 1
ATOM 2604 C CA . GLY A 1 350 ? 24.676 4.722 -23.796 1.00 90.50 350 GLY A CA 1
ATOM 2605 C C . GLY A 1 350 ? 24.446 4.716 -25.312 1.00 90.50 350 GLY A C 1
ATOM 2606 O O . GLY A 1 350 ? 25.378 4.457 -26.076 1.00 90.50 350 GLY A O 1
ATOM 2607 N N . THR A 1 351 ? 23.244 5.086 -25.775 1.00 90.50 351 THR A N 1
ATOM 2608 C CA . THR A 1 351 ? 22.926 5.110 -27.218 1.00 90.50 351 THR A CA 1
ATOM 2609 C C . THR A 1 351 ? 23.751 6.148 -27.976 1.00 90.50 351 THR A C 1
ATOM 2611 O O . THR A 1 351 ? 24.254 5.869 -29.071 1.00 90.50 351 THR A O 1
ATOM 2614 N N . LEU A 1 352 ? 23.936 7.325 -27.374 1.00 92.38 352 LEU A N 1
ATOM 2615 C CA . LEU A 1 352 ? 24.685 8.434 -27.947 1.00 92.38 352 LEU A CA 1
ATOM 2616 C C . LEU A 1 352 ? 26.178 8.104 -28.036 1.00 92.38 352 LEU A C 1
ATOM 2618 O O . LEU A 1 352 ? 26.784 8.267 -29.095 1.00 92.38 352 LEU A O 1
ATOM 2622 N N . ALA A 1 353 ? 26.760 7.562 -26.962 1.00 91.12 353 ALA A N 1
ATOM 2623 C CA . ALA A 1 353 ? 28.159 7.141 -26.937 1.00 91.12 353 ALA A CA 1
ATOM 2624 C C . ALA A 1 353 ? 28.462 6.080 -28.011 1.00 91.12 353 ALA A C 1
ATOM 2626 O O . ALA A 1 353 ? 29.504 6.147 -28.665 1.00 91.12 353 ALA A O 1
ATOM 2627 N N . SER A 1 354 ? 27.534 5.141 -28.247 1.00 92.19 354 SER A N 1
ATOM 2628 C CA . SER A 1 354 ? 27.638 4.161 -29.340 1.00 92.19 354 SER A CA 1
ATOM 2629 C C . SER A 1 354 ? 27.745 4.846 -30.707 1.00 92.19 354 SER A C 1
ATOM 2631 O O . SER A 1 354 ? 28.637 4.543 -31.505 1.00 92.19 354 SER A O 1
ATOM 2633 N N . LEU A 1 355 ? 26.859 5.814 -30.961 1.00 90.38 355 LEU A N 1
ATOM 2634 C CA . LEU A 1 355 ? 26.777 6.520 -32.235 1.00 90.38 355 LEU A CA 1
ATOM 2635 C C . LEU A 1 355 ? 28.041 7.353 -32.506 1.00 90.38 355 LEU A C 1
ATOM 2637 O O . LEU A 1 355 ? 28.592 7.292 -33.609 1.00 90.38 355 LEU A O 1
ATOM 2641 N N . LEU A 1 356 ? 28.512 8.091 -31.496 1.00 91.56 356 LEU A N 1
ATOM 2642 C CA . LEU A 1 356 ? 29.719 8.919 -31.571 1.00 91.56 356 LEU A CA 1
ATOM 2643 C C . LEU A 1 356 ? 30.980 8.068 -31.746 1.00 91.56 356 LEU A C 1
ATOM 2645 O O . LEU A 1 356 ? 31.823 8.373 -32.588 1.00 91.56 356 LEU A O 1
ATOM 2649 N N . GLY A 1 357 ? 31.081 6.954 -31.014 1.00 89.94 357 GLY A N 1
ATOM 2650 C CA . GLY A 1 357 ? 32.191 6.013 -31.157 1.00 89.94 357 GLY A CA 1
ATOM 2651 C C . GLY A 1 357 ? 32.287 5.426 -32.569 1.00 89.94 357 GLY A C 1
ATOM 2652 O O . GLY A 1 357 ? 33.386 5.268 -33.098 1.00 89.94 357 GLY A O 1
ATOM 2653 N N . LYS A 1 358 ? 31.146 5.154 -33.217 1.00 86.69 358 LYS A N 1
ATOM 2654 C CA . LYS A 1 358 ? 31.097 4.702 -34.618 1.00 86.69 358 LYS A CA 1
ATOM 2655 C C . LYS A 1 358 ? 31.476 5.805 -35.607 1.00 86.69 358 LYS A C 1
ATOM 2657 O O . LYS A 1 358 ? 32.148 5.507 -36.587 1.00 86.69 358 LYS A O 1
ATOM 2662 N N . ALA A 1 359 ? 31.069 7.052 -35.363 1.00 87.50 359 ALA A N 1
ATOM 2663 C CA . ALA A 1 359 ? 31.433 8.183 -36.218 1.00 87.50 359 ALA A CA 1
ATOM 2664 C C . ALA A 1 359 ? 32.946 8.446 -36.193 1.00 87.50 359 ALA A C 1
ATOM 2666 O O . ALA A 1 359 ? 33.560 8.565 -37.248 1.00 87.50 359 ALA A O 1
ATOM 2667 N N . ARG A 1 360 ? 33.561 8.435 -35.001 1.00 90.75 360 ARG A N 1
ATOM 2668 C CA . ARG A 1 360 ? 35.007 8.643 -34.839 1.00 90.75 360 ARG A CA 1
ATOM 2669 C C . ARG A 1 360 ? 35.839 7.592 -35.579 1.00 90.75 360 ARG A C 1
ATOM 2671 O O . ARG A 1 360 ? 36.790 7.957 -36.250 1.00 90.75 360 ARG A O 1
ATOM 2678 N N . ARG A 1 361 ? 35.444 6.314 -35.514 1.00 86.75 361 ARG A N 1
ATOM 2679 C CA . ARG A 1 361 ? 36.127 5.209 -36.218 1.00 86.75 361 ARG A CA 1
ATOM 2680 C C . ARG A 1 361 ? 36.062 5.282 -37.747 1.00 86.75 361 ARG A C 1
ATOM 2682 O O . ARG A 1 361 ? 36.793 4.551 -38.390 1.00 86.75 361 ARG A O 1
ATOM 2689 N N . ARG A 1 362 ? 35.164 6.085 -38.331 1.00 85.44 362 ARG A N 1
ATOM 2690 C CA . ARG A 1 362 ? 35.101 6.294 -39.791 1.00 85.44 362 ARG A CA 1
ATOM 2691 C C . ARG A 1 362 ? 35.988 7.440 -40.272 1.00 85.44 362 ARG A C 1
ATOM 2693 O O . ARG A 1 362 ? 36.219 7.541 -41.467 1.00 85.44 362 ARG A O 1
ATOM 2700 N N . ALA A 1 363 ? 36.393 8.328 -39.366 1.00 86.25 363 ALA A N 1
ATOM 2701 C CA . ALA A 1 363 ? 37.204 9.499 -39.685 1.00 86.25 363 ALA A CA 1
ATOM 2702 C C . ALA A 1 363 ? 38.715 9.237 -39.550 1.00 86.25 363 ALA A C 1
ATOM 2704 O O . ALA A 1 363 ? 39.507 10.056 -40.002 1.00 86.25 363 ALA A O 1
ATOM 2705 N N . THR A 1 364 ? 39.090 8.136 -38.895 1.00 85.12 364 THR A N 1
ATOM 2706 C CA . THR A 1 364 ? 40.466 7.648 -38.721 1.00 85.12 364 THR A CA 1
ATOM 2707 C C . THR A 1 364 ? 40.749 6.524 -39.694 1.00 85.12 364 THR A C 1
ATOM 2709 O O . THR A 1 364 ? 41.830 6.535 -40.307 1.00 85.12 364 THR A O 1
#

Nearest PDB structures (foldseek):
  6tav-assembly1_C  TM=6.073E-01  e=2.485E-02  Homo sapiens
  8oq3-assembly1_D  TM=6.697E-01  e=5.238E-02  Homo sapiens
  5nan-assembly1_B  TM=5.657E-01  e=6.534E-01  Homo sapiens
  4hsa-assembly2_F  TM=6.132E-01  e=2.308E+00  Homo sapiens

Foldseek 3Di:
DVVVVVVVVVVVVLVVVLVVLLVVLLVVLVVPQQFPPQKWKWWFLAAEAQDKTKMKIFGAQDDDFWWKFKFKWFAAPVRDDIDGFWGQDFTDTDHHGDMDIGITHGHDDPRGQWMKMKMFTARHSDQLRTPFIKIWPTHGYDYNPDDTPRDIDTTGIDGDQGNVRVVVVVVPPDPPDPLCAQPPCLLVVLLVLLQLLLVLLQVLLVVLVVVVDPPVSVVVSVLSNVLSVLSNVSSVCSVVVVLVVLLVVVCVVCVVVVVVVVCSVVVSVVLSVLSSVLVVVLVVLCVVCVDCDLCVLSNQLVQLSSQLVNLSVVSSSDDPVVVVQSSPDDVSHGPSSVSNSSSSVSNSVSSVCNVVVVVVVVVD

Secondary structure (DSSP, 8-state):
-HHHHHHHHHHHHHHHHHHHHHHHHHHHHHHT----TTEEEEE-S-EETTSEEEEEEEEPS---SEEEEEEEEEE-TTS-S-EEEEE-SS-EEE-TT-EEEEEEE----TT--EEEEEEEEETTS-GGG-SEEEEEPPEEEE-TTS------EEE-EEE---HHHHHHHHHHS--------S-TTHHHHHHHHHHHHHHHHHHHHHHHHHTT--GGGHHHHHHHHHHHHHHHHHHHHHHTTHHHHHHHHHHHHHHHTTGGGTHHHHHHHHHHHHHHHHHHHHHHHHHHT-S-STTHHHHHHHHHHHHHHHHHHHHHH--HHHHHHHH--BTTB-HHHHHHHHHHHHHHHHHHHHHHHHHHHHH-